Protein AF-A0A3D3FCG6-F1 (afdb_monomer)

Secondary structure (DSSP, 8-state):
-HHHHHHHHHHHHHHHHHHHHHHHHHHHHHHHHHHHHHHHHHHHHHHHHHHHHHHHHHHHHHHHHHH-HHHH----S-SS-HHHHHHHHHHHIIIIIS--GGGTT--EEEEEEEEGGGT----HHHHTS-HHHHHHHHHHHHT-EEEEEEEEEEEPTTT--EEEEEEEEEEEE-THHHHGGG-TTS-HHHHHHHHHHHHHHHHHHHHHHHHHT--EEEEEPPTT----GGGHHHHHHHHHHHHHHHHT--

Structure (mmCIF, N/CA/C/O backbone):
data_AF-A0A3D3FCG6-F1
#
_entry.id   AF-A0A3D3FCG6-F1
#
loop_
_atom_site.group_PDB
_atom_site.id
_atom_site.type_symbol
_atom_site.label_atom_id
_atom_site.label_alt_id
_atom_site.label_comp_id
_atom_site.label_asym_id
_atom_site.label_entity_id
_atom_site.label_seq_id
_atom_site.pdbx_PDB_ins_code
_atom_site.Cartn_x
_atom_site.Cartn_y
_atom_site.Cartn_z
_atom_site.occupancy
_atom_site.B_iso_or_equiv
_atom_site.auth_seq_id
_atom_site.auth_comp_id
_atom_site.auth_asym_id
_atom_site.auth_atom_id
_atom_site.pdbx_PDB_model_num
ATOM 1 N N . MET A 1 1 ? 40.186 -23.664 -91.939 1.00 50.94 1 MET A N 1
ATOM 2 C CA . MET A 1 1 ? 40.193 -23.839 -90.462 1.00 50.94 1 MET A CA 1
ATOM 3 C C . MET A 1 1 ? 40.326 -22.537 -89.652 1.00 50.94 1 MET A C 1
ATOM 5 O O . MET A 1 1 ? 39.928 -22.543 -88.495 1.00 50.94 1 MET A O 1
ATOM 9 N N . PHE A 1 2 ? 40.811 -21.419 -90.211 1.00 54.50 2 PHE A N 1
ATOM 10 C CA . PHE A 1 2 ? 41.106 -20.190 -89.446 1.00 54.50 2 PHE A CA 1
ATOM 11 C C . PHE A 1 2 ? 39.888 -19.319 -89.050 1.00 54.50 2 PHE A C 1
ATOM 13 O O . PHE A 1 2 ? 39.912 -18.677 -88.005 1.00 54.50 2 PHE A O 1
ATOM 20 N N . GLY A 1 3 ? 38.783 -19.346 -89.808 1.00 55.69 3 GLY A N 1
ATOM 21 C CA . GLY A 1 3 ? 37.605 -18.496 -89.540 1.00 55.69 3 GLY A CA 1
ATOM 22 C C . GLY A 1 3 ? 36.715 -18.914 -88.356 1.00 55.69 3 GLY A C 1
ATOM 23 O O . GLY A 1 3 ? 36.006 -18.077 -87.805 1.00 55.69 3 GLY A O 1
ATOM 24 N N . ARG A 1 4 ? 36.749 -20.188 -87.926 1.00 59.53 4 ARG A N 1
ATOM 25 C CA . ARG A 1 4 ? 35.986 -20.657 -86.746 1.00 59.53 4 ARG A CA 1
ATOM 26 C C . ARG A 1 4 ? 36.638 -20.211 -85.431 1.00 59.53 4 ARG A C 1
ATOM 28 O O . ARG A 1 4 ? 35.933 -19.709 -84.564 1.00 59.53 4 ARG A O 1
ATOM 35 N N . LYS A 1 5 ? 37.973 -20.280 -85.343 1.00 62.97 5 LYS A N 1
ATOM 36 C CA . LYS A 1 5 ? 38.743 -19.836 -84.167 1.00 62.97 5 LYS A CA 1
ATOM 37 C C . LYS A 1 5 ? 38.595 -18.332 -83.899 1.00 62.97 5 LYS A C 1
ATOM 39 O O . LYS A 1 5 ? 38.479 -17.925 -82.753 1.00 62.97 5 LYS A O 1
ATOM 44 N N . SER A 1 6 ? 38.529 -17.507 -84.947 1.00 71.75 6 SER A N 1
ATOM 45 C CA . SER A 1 6 ? 38.335 -16.052 -84.815 1.00 71.75 6 SER A CA 1
ATOM 46 C C . SER A 1 6 ? 36.960 -15.679 -84.232 1.00 71.75 6 SER A C 1
ATOM 48 O O . SER A 1 6 ? 36.878 -14.825 -83.351 1.00 71.75 6 SER A O 1
ATOM 50 N N . LYS A 1 7 ? 35.884 -16.370 -84.642 1.00 78.38 7 LYS A N 1
ATOM 51 C CA . LYS A 1 7 ? 34.537 -16.177 -84.066 1.00 78.38 7 LYS A CA 1
ATOM 52 C C . LYS A 1 7 ? 34.455 -16.625 -82.605 1.00 78.38 7 LYS A C 1
ATOM 54 O O . LYS A 1 7 ? 33.752 -16.011 -81.809 1.00 78.38 7 LYS A O 1
ATOM 59 N N . GLU A 1 8 ? 35.176 -17.684 -82.259 1.00 83.62 8 GLU A N 1
ATOM 60 C CA . GLU A 1 8 ? 35.241 -18.221 -80.899 1.00 83.62 8 GLU A CA 1
ATOM 61 C C . GLU A 1 8 ? 35.997 -17.277 -79.951 1.00 83.62 8 GLU A C 1
ATOM 63 O O . GLU A 1 8 ? 35.507 -16.983 -78.863 1.00 83.62 8 GLU A O 1
ATOM 68 N N . ILE A 1 9 ? 37.108 -16.688 -80.411 1.00 83.38 9 ILE A N 1
ATOM 69 C CA . ILE A 1 9 ? 37.840 -15.638 -79.685 1.00 83.38 9 ILE A CA 1
ATOM 70 C C . ILE A 1 9 ? 36.960 -14.400 -79.463 1.00 83.38 9 ILE A C 1
ATOM 72 O O . ILE A 1 9 ? 36.891 -13.895 -78.346 1.00 83.38 9 ILE A O 1
ATOM 76 N N . ALA A 1 10 ? 36.237 -13.931 -80.486 1.00 83.50 10 ALA A N 1
ATOM 77 C CA . ALA A 1 10 ? 35.337 -12.783 -80.346 1.00 83.50 10 ALA A CA 1
ATOM 78 C C . ALA A 1 10 ? 34.206 -13.042 -79.331 1.00 83.50 10 ALA A C 1
ATOM 80 O O . ALA A 1 10 ? 33.861 -12.164 -78.540 1.00 83.50 10 ALA A O 1
ATOM 81 N N . LYS A 1 11 ? 33.664 -14.268 -79.306 1.00 88.06 11 LYS A N 1
ATOM 82 C CA . LYS A 1 11 ? 32.655 -14.686 -78.325 1.00 88.06 11 LYS A CA 1
ATOM 83 C C . LYS A 1 11 ? 33.218 -14.696 -76.900 1.00 88.06 11 LYS A C 1
ATOM 85 O O . LYS A 1 11 ? 32.556 -14.192 -75.997 1.00 88.06 11 LYS A O 1
ATOM 90 N N . LEU A 1 12 ? 34.433 -15.216 -76.709 1.00 88.50 12 LEU A N 1
ATOM 91 C CA . LEU A 1 12 ? 35.116 -15.228 -75.411 1.00 88.50 12 LEU A CA 1
ATOM 92 C C . LEU A 1 12 ? 35.427 -13.811 -74.914 1.00 88.50 12 LEU A C 1
ATOM 94 O O . LEU A 1 12 ? 35.188 -13.512 -73.749 1.00 88.50 12 LEU A O 1
ATOM 98 N N . LEU A 1 13 ? 35.887 -12.912 -75.789 1.00 88.50 13 LEU A N 1
ATOM 99 C CA . LEU A 1 13 ? 36.137 -11.511 -75.430 1.00 88.50 13 LEU A CA 1
ATOM 100 C C . LEU A 1 13 ? 34.857 -10.788 -74.998 1.00 88.50 13 LEU A C 1
ATOM 102 O O . LEU A 1 13 ? 34.877 -10.027 -74.031 1.00 88.50 13 LEU A O 1
ATOM 106 N N . ASN A 1 14 ? 33.732 -11.057 -75.666 1.00 90.44 14 ASN A N 1
ATOM 107 C CA . ASN A 1 14 ? 32.449 -10.479 -75.274 1.00 90.44 14 ASN A CA 1
ATOM 108 C C . ASN A 1 14 ? 31.971 -11.027 -73.917 1.00 90.44 14 ASN A C 1
ATOM 110 O O . ASN A 1 14 ? 31.547 -10.261 -73.058 1.00 90.44 14 ASN A O 1
ATOM 114 N N . GLN A 1 15 ? 32.133 -12.334 -73.678 1.00 92.31 15 GLN A N 1
ATOM 115 C CA . GLN A 1 15 ? 31.835 -12.951 -72.380 1.00 92.31 15 GLN A CA 1
ATOM 116 C C . GLN A 1 15 ? 32.711 -12.390 -71.252 1.00 92.31 15 GLN A C 1
ATOM 118 O O . GLN A 1 15 ? 32.204 -12.129 -70.164 1.00 92.31 15 GLN A O 1
ATOM 123 N N . ILE A 1 16 ? 34.003 -12.155 -71.507 1.00 92.50 16 ILE A N 1
ATOM 124 C CA . ILE A 1 16 ? 34.910 -11.507 -70.549 1.00 92.50 16 ILE A CA 1
ATOM 125 C C . ILE A 1 16 ? 34.433 -10.080 -70.251 1.00 92.50 16 ILE A C 1
ATOM 127 O O . ILE A 1 16 ? 34.370 -9.693 -69.086 1.00 92.50 16 ILE A O 1
ATOM 131 N N . SER A 1 17 ? 34.037 -9.314 -71.272 1.00 92.38 17 SER A N 1
ATOM 132 C CA . SER A 1 17 ? 33.509 -7.956 -71.086 1.00 92.38 17 SER A CA 1
ATOM 133 C C . SER A 1 17 ? 32.214 -7.939 -70.260 1.00 92.38 17 SER A C 1
ATOM 135 O O . SER A 1 17 ? 32.058 -7.117 -69.353 1.00 92.38 17 SER A O 1
ATOM 137 N N . GLU A 1 18 ? 31.292 -8.870 -70.513 1.00 92.50 18 GLU A N 1
ATOM 138 C CA . GLU A 1 18 ? 30.060 -9.027 -69.729 1.00 92.50 18 GLU A CA 1
ATOM 139 C C . GLU A 1 18 ? 30.347 -9.435 -68.277 1.00 92.50 18 GLU A C 1
ATOM 141 O O . GLU A 1 18 ? 29.750 -8.887 -67.346 1.00 92.50 18 GLU A O 1
ATOM 146 N N . GLN A 1 19 ? 31.296 -10.351 -68.062 1.00 93.00 19 GLN A N 1
ATOM 147 C CA . GLN A 1 19 ? 31.730 -10.750 -66.723 1.00 93.00 19 GLN A CA 1
ATOM 148 C C . GLN A 1 19 ? 32.387 -9.591 -65.966 1.00 93.00 19 GLN A C 1
ATOM 150 O O . GLN A 1 19 ? 32.071 -9.389 -64.795 1.00 93.00 19 GLN A O 1
ATOM 155 N N . GLN A 1 20 ? 33.219 -8.779 -66.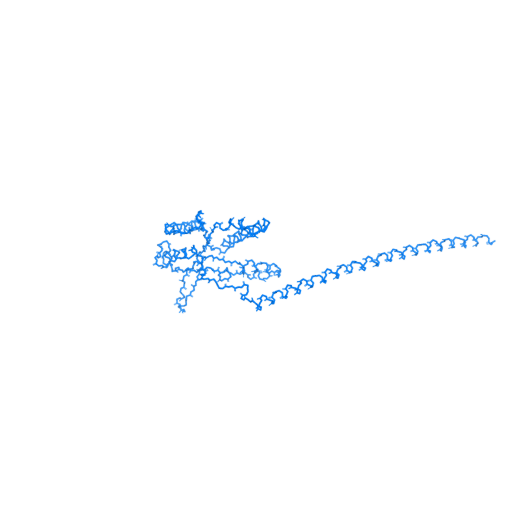624 1.00 92.88 20 GLN A N 1
ATOM 156 C CA . GLN A 1 20 ? 33.827 -7.585 -66.026 1.00 92.88 20 GLN A CA 1
ATOM 157 C C . GLN A 1 20 ? 32.770 -6.568 -65.576 1.00 92.88 20 GLN A C 1
ATOM 159 O O . GLN A 1 20 ? 32.830 -6.080 -64.447 1.00 92.88 20 GLN A O 1
ATOM 164 N N . LYS A 1 21 ? 31.746 -6.309 -66.401 1.00 92.75 21 LYS A N 1
ATOM 165 C CA . LYS A 1 21 ? 30.616 -5.442 -66.017 1.00 92.75 21 LYS A CA 1
ATOM 166 C C . LYS A 1 21 ? 29.845 -5.999 -64.817 1.00 92.75 21 LYS A C 1
ATOM 168 O O . LYS A 1 21 ? 29.433 -5.244 -63.936 1.00 92.75 21 LYS A O 1
ATOM 173 N N . LYS A 1 22 ? 29.659 -7.322 -64.757 1.00 93.62 22 LYS A N 1
ATOM 174 C CA . LYS A 1 22 ? 28.977 -7.988 -63.639 1.00 93.62 22 LYS A CA 1
ATOM 175 C C . LYS A 1 22 ? 29.788 -7.910 -62.342 1.00 93.62 22 LYS A C 1
ATOM 177 O O . LYS A 1 22 ? 29.197 -7.663 -61.294 1.00 93.62 22 LYS A O 1
ATOM 182 N N . ILE A 1 23 ? 31.111 -8.065 -62.412 1.00 92.94 23 ILE A N 1
ATOM 183 C CA . ILE A 1 23 ? 32.020 -7.906 -61.265 1.00 92.94 23 ILE A CA 1
ATOM 184 C C . ILE A 1 23 ? 31.935 -6.477 -60.719 1.00 92.94 23 ILE A C 1
ATOM 186 O O . ILE A 1 23 ? 31.625 -6.311 -59.544 1.00 92.94 23 ILE A O 1
ATOM 190 N N . GLN A 1 24 ? 32.058 -5.457 -61.575 1.00 92.25 24 GLN A N 1
ATOM 191 C CA . GLN A 1 24 ? 31.941 -4.050 -61.160 1.00 92.25 24 GLN A CA 1
ATOM 192 C C . GLN A 1 24 ? 30.583 -3.736 -60.507 1.00 92.25 24 GLN A C 1
ATOM 194 O O . GLN A 1 24 ? 30.496 -3.006 -59.518 1.00 92.25 24 GLN A O 1
ATOM 199 N N . SER A 1 25 ? 29.496 -4.311 -61.033 1.00 92.81 25 SER A N 1
ATOM 200 C CA . SER A 1 25 ? 28.165 -4.170 -60.436 1.00 92.81 25 SER A CA 1
ATOM 201 C C . SER A 1 25 ? 28.077 -4.823 -59.050 1.00 92.81 25 SER A C 1
ATOM 203 O O . SER A 1 25 ? 27.534 -4.218 -58.122 1.00 92.81 25 SER A O 1
ATOM 205 N N . LEU A 1 26 ? 28.636 -6.026 -58.882 1.00 92.62 26 LEU A N 1
ATOM 206 C CA . LEU A 1 26 ? 28.664 -6.733 -57.599 1.00 92.62 26 LEU A CA 1
ATOM 207 C C . LEU A 1 26 ? 29.528 -6.009 -56.560 1.00 92.62 26 LEU A C 1
ATOM 209 O O . LEU A 1 26 ? 29.104 -5.897 -55.411 1.00 92.62 26 LEU A O 1
ATOM 213 N N . GLU A 1 27 ? 30.676 -5.462 -56.959 1.00 93.69 27 GLU A N 1
ATOM 214 C CA . GLU A 1 27 ? 31.533 -4.628 -56.105 1.00 93.69 27 GLU A CA 1
ATOM 215 C C . GLU A 1 27 ? 30.775 -3.394 -55.598 1.00 93.69 27 GLU A C 1
ATOM 217 O O . GLU A 1 27 ? 30.776 -3.111 -54.399 1.00 93.69 27 GLU A O 1
ATOM 222 N N . SER A 1 28 ? 30.022 -2.715 -56.473 1.00 91.31 28 SER A N 1
ATOM 223 C CA . SER A 1 28 ? 29.173 -1.582 -56.078 1.00 91.31 28 SER A CA 1
ATOM 224 C C . SER A 1 28 ? 28.089 -1.980 -55.067 1.00 91.31 28 SER A C 1
ATOM 226 O O . SER A 1 28 ? 27.829 -1.253 -54.103 1.00 91.31 28 SER A O 1
ATOM 228 N N . VAL A 1 29 ? 27.452 -3.141 -55.252 1.00 91.81 29 VAL A N 1
ATOM 229 C CA . VAL A 1 29 ? 26.436 -3.655 -54.319 1.00 91.81 29 VAL A CA 1
ATOM 230 C C . VAL A 1 29 ? 27.057 -4.034 -52.973 1.00 91.81 29 VAL A C 1
ATOM 232 O O . VAL A 1 29 ? 26.479 -3.711 -51.933 1.00 91.81 29 VAL A O 1
ATOM 235 N N . LEU A 1 30 ? 28.222 -4.686 -52.973 1.00 90.94 30 LEU A N 1
ATOM 236 C CA . LEU A 1 30 ? 28.950 -5.036 -51.752 1.00 90.94 30 LEU A CA 1
ATOM 237 C C . LEU A 1 30 ? 29.360 -3.786 -50.973 1.00 90.94 30 LEU A C 1
ATOM 239 O O . LEU A 1 30 ? 29.104 -3.727 -49.772 1.00 90.94 30 LEU A O 1
ATOM 243 N N . GLN A 1 31 ? 29.873 -2.756 -51.651 1.00 91.88 31 GLN A N 1
ATOM 244 C CA . GLN A 1 31 ? 30.222 -1.489 -51.009 1.00 91.88 31 GLN A CA 1
ATOM 245 C C . GLN A 1 31 ? 28.999 -0.818 -50.369 1.00 91.88 31 GLN A C 1
ATOM 247 O O . GLN A 1 31 ? 29.056 -0.372 -49.225 1.00 91.88 31 GLN A O 1
ATOM 252 N N . LYS A 1 32 ? 27.855 -0.788 -51.067 1.00 90.44 32 LYS A N 1
ATOM 253 C CA . LYS A 1 32 ? 26.605 -0.242 -50.507 1.00 90.44 32 LYS A CA 1
ATOM 254 C C . LYS A 1 32 ? 26.145 -1.012 -49.268 1.00 90.44 32 LYS A C 1
ATOM 256 O O . LYS A 1 32 ? 25.692 -0.394 -48.308 1.00 90.44 32 LYS A O 1
ATOM 261 N N . LYS A 1 33 ? 26.267 -2.345 -49.271 1.00 90.44 33 LYS A N 1
ATOM 262 C CA . LYS A 1 33 ? 25.927 -3.186 -48.112 1.00 90.44 33 LYS A CA 1
ATOM 263 C C . LYS A 1 33 ? 26.886 -2.974 -46.939 1.00 90.44 33 LYS A C 1
ATOM 265 O O . LYS A 1 33 ? 26.412 -2.890 -45.810 1.00 90.44 33 LYS A O 1
ATOM 270 N N . ALA A 1 34 ? 28.188 -2.850 -47.196 1.00 88.69 34 ALA A N 1
ATOM 271 C CA . ALA A 1 34 ? 29.189 -2.559 -46.170 1.00 88.69 34 ALA A CA 1
ATOM 272 C C . ALA A 1 34 ? 28.903 -1.212 -45.487 1.00 88.69 34 ALA A C 1
ATOM 274 O O . ALA A 1 34 ? 28.731 -1.171 -44.271 1.00 88.69 34 ALA A O 1
ATOM 275 N N . ASN A 1 35 ? 28.692 -0.152 -46.275 1.00 90.12 35 ASN A N 1
ATOM 276 C CA . ASN A 1 35 ? 28.363 1.179 -45.757 1.00 90.12 35 ASN A CA 1
ATOM 277 C C . ASN A 1 35 ? 27.056 1.179 -44.938 1.00 90.12 35 ASN A C 1
ATOM 279 O O . ASN A 1 35 ? 26.961 1.839 -43.905 1.00 90.12 35 ASN A O 1
ATOM 283 N N . ALA A 1 36 ? 26.034 0.433 -45.380 1.00 86.25 36 ALA A N 1
ATOM 284 C CA . ALA A 1 36 ? 24.787 0.296 -44.627 1.00 86.25 36 ALA A CA 1
ATOM 285 C C . ALA A 1 36 ? 25.011 -0.428 -43.288 1.00 86.25 36 ALA A C 1
ATOM 287 O O . ALA A 1 36 ? 24.498 0.015 -42.262 1.00 86.25 36 ALA A O 1
ATOM 288 N N . SER A 1 37 ? 25.801 -1.506 -43.282 1.00 87.75 37 SER A N 1
ATOM 289 C CA . SER A 1 37 ? 26.156 -2.243 -42.063 1.00 87.75 37 SER A CA 1
ATOM 290 C C . SER A 1 37 ? 26.888 -1.350 -41.061 1.00 87.75 37 SER A C 1
ATOM 292 O O . SER A 1 37 ? 26.522 -1.317 -39.888 1.00 87.75 37 SER A O 1
ATOM 294 N N . GLU A 1 38 ? 27.876 -0.580 -41.521 1.00 89.38 38 GLU A N 1
ATOM 295 C CA . GLU A 1 38 ? 28.596 0.396 -40.695 1.00 89.38 38 GLU A CA 1
ATOM 296 C C . GLU A 1 38 ? 27.655 1.456 -40.113 1.00 89.38 38 GLU A C 1
ATOM 298 O O . GLU A 1 38 ? 27.715 1.747 -38.917 1.00 89.38 38 GLU A O 1
ATOM 303 N N . TRP A 1 39 ? 26.722 1.976 -40.917 1.00 88.75 39 TRP A N 1
ATOM 304 C CA . TRP A 1 39 ? 25.724 2.939 -40.453 1.00 88.75 39 TRP A CA 1
ATOM 305 C C . TRP A 1 39 ? 24.818 2.361 -39.354 1.00 88.75 39 TRP A C 1
ATOM 307 O O . TRP A 1 39 ? 24.614 3.007 -38.321 1.00 88.75 39 TRP A O 1
ATOM 317 N N . TYR A 1 40 ? 24.314 1.132 -39.520 1.00 86.12 40 TYR A N 1
ATOM 318 C CA . TYR A 1 40 ? 23.500 0.466 -38.495 1.00 86.12 40 TYR A CA 1
ATOM 319 C C . TYR A 1 40 ? 24.288 0.211 -37.205 1.00 86.12 40 TYR A C 1
ATOM 321 O O . TYR A 1 40 ? 23.764 0.458 -36.115 1.00 86.12 40 TYR A O 1
ATOM 329 N N . HIS A 1 41 ? 25.545 -0.233 -37.306 1.00 86.94 41 HIS A N 1
ATOM 330 C CA . HIS A 1 41 ? 26.413 -0.409 -36.139 1.00 86.94 41 HIS A CA 1
ATOM 331 C C . HIS A 1 41 ? 26.677 0.919 -35.423 1.00 86.94 41 HIS A C 1
ATOM 333 O O . HIS A 1 41 ? 26.526 0.985 -34.203 1.00 86.94 41 HIS A O 1
ATOM 339 N N . SER A 1 42 ? 26.967 1.991 -36.166 1.00 88.81 42 SER A N 1
ATOM 340 C CA . SER A 1 42 ? 27.147 3.335 -35.606 1.00 88.81 42 SER A CA 1
ATOM 341 C C . SER A 1 42 ? 25.902 3.801 -34.849 1.00 88.81 42 SER A C 1
ATOM 343 O O . SER A 1 42 ? 26.002 4.273 -33.718 1.00 88.81 42 SER A O 1
ATOM 345 N N . LYS A 1 43 ? 24.703 3.610 -35.417 1.00 89.88 43 LYS A N 1
ATOM 346 C CA . LYS A 1 43 ? 23.440 3.981 -34.756 1.00 89.88 43 LYS A CA 1
ATOM 347 C C . LYS A 1 43 ? 23.156 3.155 -33.501 1.00 89.88 43 LYS A C 1
ATOM 349 O O . LYS A 1 43 ? 22.656 3.693 -32.511 1.00 89.88 43 LYS A O 1
ATOM 354 N N . ALA A 1 44 ? 23.483 1.865 -33.514 1.00 86.44 44 ALA A N 1
ATOM 355 C CA . ALA A 1 44 ? 23.349 1.010 -32.338 1.00 86.44 44 ALA A CA 1
ATOM 356 C C . ALA A 1 44 ? 24.295 1.447 -31.205 1.00 86.44 44 ALA A C 1
ATOM 358 O O . ALA A 1 44 ? 23.874 1.509 -30.048 1.00 86.44 44 ALA A O 1
ATOM 359 N N . GLU A 1 45 ? 25.542 1.797 -31.528 1.00 90.69 45 GLU A N 1
ATOM 360 C CA . GLU A 1 45 ? 26.511 2.300 -30.550 1.00 90.69 45 GLU A CA 1
ATOM 361 C C . GLU A 1 45 ? 26.144 3.696 -30.027 1.00 90.69 45 GLU A C 1
ATOM 363 O O . GLU A 1 45 ? 26.212 3.922 -28.819 1.00 90.69 45 GLU A O 1
ATOM 368 N N . GLU A 1 46 ? 25.641 4.601 -30.875 1.00 89.94 46 GLU A N 1
ATOM 369 C CA . GLU A 1 46 ? 25.082 5.892 -30.439 1.00 89.94 46 GLU A CA 1
ATOM 370 C C . GLU A 1 46 ? 23.958 5.698 -29.411 1.00 89.94 46 GLU A C 1
ATOM 372 O O . GLU A 1 46 ? 23.961 6.335 -28.353 1.00 89.94 46 GLU A O 1
ATOM 377 N N . LYS A 1 47 ? 23.023 4.774 -29.675 1.00 89.19 47 LYS A N 1
ATOM 378 C CA . LYS A 1 47 ? 21.920 4.463 -28.755 1.00 89.19 47 LYS A CA 1
ATOM 379 C C . LYS A 1 47 ? 22.432 3.906 -27.423 1.00 89.19 47 LYS A C 1
ATOM 381 O O . LYS A 1 47 ? 21.981 4.347 -26.365 1.00 89.19 47 LYS A O 1
ATOM 386 N N . LYS A 1 48 ? 23.399 2.981 -27.452 1.00 90.88 48 LYS A N 1
ATOM 387 C CA . LYS A 1 48 ? 24.033 2.446 -26.233 1.00 90.88 48 LYS A CA 1
ATOM 388 C C . LYS A 1 48 ? 24.761 3.538 -25.450 1.00 90.88 48 LYS A C 1
ATOM 390 O O . LYS A 1 48 ? 24.648 3.586 -24.227 1.00 90.88 48 LYS A O 1
ATOM 395 N N . ALA A 1 49 ? 25.488 4.423 -26.128 1.00 89.44 49 ALA A N 1
ATOM 396 C CA . ALA A 1 49 ? 26.211 5.524 -25.499 1.00 89.44 49 ALA A CA 1
ATOM 397 C C . ALA A 1 49 ? 25.260 6.540 -24.848 1.00 89.44 49 ALA A C 1
ATOM 399 O O . ALA A 1 49 ? 25.539 7.018 -23.747 1.00 89.44 49 ALA A O 1
ATOM 400 N N . LEU A 1 50 ? 24.127 6.841 -25.492 1.00 89.50 50 LEU A N 1
ATOM 401 C CA . LEU A 1 50 ? 23.076 7.683 -24.919 1.00 89.50 50 LEU A CA 1
ATOM 402 C C . LEU A 1 50 ? 22.490 7.040 -23.655 1.00 89.50 50 LEU A C 1
ATOM 404 O O . LEU A 1 50 ? 22.392 7.689 -22.616 1.00 89.50 50 LEU A O 1
ATOM 408 N N . GLN A 1 51 ? 22.179 5.743 -23.714 1.00 89.31 51 GLN A N 1
ATOM 409 C CA . GLN A 1 51 ? 21.625 5.012 -22.577 1.00 89.31 51 GLN A CA 1
ATOM 410 C C . GLN A 1 51 ? 22.613 4.919 -21.404 1.00 89.31 51 GLN A C 1
ATOM 412 O O . GLN A 1 51 ? 22.217 5.083 -20.253 1.00 89.31 51 GLN A O 1
ATOM 417 N N . ARG A 1 52 ? 23.912 4.736 -21.676 1.00 89.88 52 ARG A N 1
ATOM 418 C CA . ARG A 1 52 ? 24.963 4.784 -20.644 1.00 89.88 52 ARG A CA 1
ATOM 419 C C . ARG A 1 52 ? 25.059 6.155 -19.979 1.00 89.88 52 ARG A C 1
ATOM 421 O O . ARG A 1 52 ? 25.137 6.209 -18.756 1.00 89.88 52 ARG A O 1
ATOM 428 N N . ARG A 1 53 ? 25.027 7.246 -20.756 1.00 89.06 53 ARG A N 1
ATOM 429 C CA . ARG A 1 53 ? 25.039 8.617 -20.215 1.00 89.06 53 ARG A CA 1
ATOM 430 C C . ARG A 1 53 ? 23.836 8.876 -19.315 1.00 89.06 53 ARG A C 1
ATOM 432 O O . ARG A 1 53 ? 24.022 9.300 -18.183 1.00 89.06 53 ARG A O 1
ATOM 439 N N . HIS A 1 54 ? 22.641 8.522 -19.777 1.00 89.00 54 HIS A N 1
ATOM 440 C CA . HIS A 1 54 ? 21.419 8.636 -18.983 1.00 89.00 54 HIS A CA 1
ATOM 441 C C . HIS A 1 54 ? 21.493 7.825 -17.677 1.00 89.00 54 HIS A C 1
ATOM 443 O O . HIS A 1 54 ? 21.116 8.309 -16.613 1.00 89.00 54 HIS A O 1
ATOM 449 N N . ASN A 1 55 ? 22.030 6.602 -17.723 1.00 87.88 55 ASN A N 1
ATOM 450 C CA . ASN A 1 55 ? 22.196 5.779 -16.524 1.00 87.88 55 ASN A CA 1
ATOM 451 C C . ASN A 1 55 ? 23.223 6.364 -15.539 1.00 87.88 55 ASN A C 1
ATOM 453 O O . ASN A 1 55 ? 23.015 6.278 -14.331 1.00 87.88 55 ASN A O 1
ATOM 457 N N . LEU A 1 56 ? 24.313 6.958 -16.037 1.00 89.69 56 LEU A N 1
ATOM 458 C CA . LEU A 1 56 ? 25.308 7.651 -15.210 1.00 89.69 56 LEU A CA 1
ATOM 459 C C . LEU A 1 56 ? 24.717 8.892 -14.542 1.00 89.69 56 LEU A C 1
ATOM 461 O O . LEU A 1 56 ? 24.920 9.085 -13.348 1.00 89.69 56 LEU A O 1
ATOM 465 N N . GLU A 1 57 ? 23.955 9.692 -15.283 1.00 89.00 57 GLU A N 1
ATOM 466 C CA . GLU A 1 57 ? 23.264 10.869 -14.753 1.00 89.00 57 GLU A CA 1
ATOM 467 C C . GLU A 1 57 ? 22.247 10.474 -13.673 1.00 89.00 57 GLU A C 1
ATOM 469 O O . GLU A 1 57 ? 22.244 11.035 -12.580 1.00 89.00 57 GLU A O 1
ATOM 474 N N . LEU A 1 58 ? 21.447 9.429 -13.915 1.00 88.69 58 LEU A N 1
ATOM 475 C CA . LEU A 1 58 ? 20.554 8.861 -12.903 1.00 88.69 58 LEU A CA 1
ATOM 476 C C . LEU A 1 58 ? 21.306 8.408 -11.649 1.00 88.69 58 LEU A C 1
ATOM 478 O O . LEU A 1 58 ? 20.819 8.623 -10.541 1.00 88.69 58 LEU A O 1
ATOM 482 N N . LEU A 1 59 ? 22.467 7.770 -11.805 1.00 89.06 59 LEU A N 1
ATOM 483 C CA . LEU A 1 59 ? 23.278 7.323 -10.674 1.00 89.06 59 LEU A CA 1
ATOM 484 C C . LEU A 1 59 ? 23.846 8.510 -9.888 1.00 89.06 59 LEU A C 1
ATOM 486 O O . LEU A 1 59 ? 23.795 8.507 -8.662 1.00 89.06 59 LEU A O 1
ATOM 490 N N . GLN A 1 60 ? 24.336 9.539 -10.578 1.00 87.38 60 GLN A N 1
ATOM 491 C CA . GLN A 1 60 ? 24.806 10.775 -9.953 1.00 87.38 60 GLN A CA 1
ATOM 492 C C . GLN A 1 60 ? 23.680 11.480 -9.194 1.00 87.38 60 GLN A C 1
ATOM 494 O O . GLN A 1 60 ? 23.885 11.893 -8.055 1.00 87.38 60 GLN A O 1
ATOM 499 N N . ASN A 1 61 ? 22.480 11.541 -9.773 1.00 87.62 61 ASN A N 1
ATOM 500 C CA . ASN A 1 61 ? 21.303 12.105 -9.119 1.00 87.62 61 ASN A CA 1
ATOM 501 C C . ASN A 1 61 ? 20.895 11.295 -7.881 1.00 87.62 61 ASN A C 1
ATOM 503 O O . ASN A 1 61 ? 20.620 11.881 -6.839 1.00 87.62 61 ASN A O 1
ATOM 507 N N . LYS A 1 62 ? 20.910 9.956 -7.950 1.00 88.25 62 LYS A N 1
ATOM 508 C CA . LYS A 1 62 ? 20.660 9.094 -6.779 1.00 88.25 62 LYS A CA 1
ATOM 509 C C . LYS A 1 62 ? 21.681 9.340 -5.670 1.00 88.25 62 LYS A C 1
ATOM 511 O O . LYS A 1 62 ? 21.290 9.611 -4.542 1.00 88.25 62 LYS A O 1
ATOM 516 N N . ASN A 1 63 ? 22.968 9.355 -6.013 1.00 88.38 63 ASN A N 1
ATOM 517 C CA . ASN A 1 63 ? 24.033 9.648 -5.055 1.00 88.38 63 ASN A CA 1
ATOM 518 C C . ASN A 1 63 ? 23.871 11.045 -4.440 1.00 88.38 63 ASN A C 1
ATOM 520 O O . ASN A 1 63 ? 24.095 11.220 -3.247 1.00 88.38 63 ASN A O 1
ATOM 524 N N . ASN A 1 64 ? 23.460 12.039 -5.233 1.00 92.19 64 ASN A N 1
ATOM 525 C CA . ASN A 1 64 ? 23.184 13.380 -4.730 1.00 92.19 64 ASN A CA 1
ATOM 526 C C . ASN A 1 64 ? 22.030 13.384 -3.717 1.00 92.19 64 ASN A C 1
ATOM 528 O O . ASN A 1 64 ? 22.156 14.038 -2.683 1.00 92.19 64 ASN A O 1
ATOM 532 N N . ILE A 1 65 ? 20.943 12.654 -3.989 1.00 89.06 65 ILE A N 1
ATOM 533 C CA . ILE A 1 65 ? 19.816 12.504 -3.059 1.00 89.06 65 ILE A CA 1
ATOM 534 C C . ILE A 1 65 ? 20.293 11.880 -1.746 1.00 89.06 65 ILE A C 1
ATOM 536 O O . ILE A 1 65 ? 20.034 12.441 -0.682 1.00 89.06 65 ILE A O 1
ATOM 540 N N . ASP A 1 66 ? 21.040 10.777 -1.823 1.00 90.12 66 ASP A N 1
ATOM 541 C CA . ASP A 1 66 ? 21.533 10.049 -0.649 1.00 90.12 66 ASP A CA 1
ATOM 542 C C . ASP A 1 66 ? 22.509 10.887 0.193 1.00 90.12 66 ASP A C 1
ATOM 544 O O . ASP A 1 66 ? 22.531 10.784 1.418 1.00 90.12 66 ASP A O 1
ATOM 548 N N . GLN A 1 67 ? 23.293 11.760 -0.445 1.00 92.81 67 GLN A N 1
ATOM 549 C CA . GLN A 1 67 ? 24.225 12.662 0.239 1.00 92.81 67 GLN A CA 1
ATOM 550 C C . GLN A 1 67 ? 23.555 13.924 0.800 1.00 92.81 67 GLN A C 1
ATOM 552 O O . GLN A 1 67 ? 24.089 14.534 1.722 1.00 92.81 67 GLN A O 1
ATOM 557 N N . ASN A 1 68 ? 22.394 14.320 0.272 1.00 92.94 68 ASN A N 1
ATOM 558 C CA . ASN A 1 68 ? 21.715 15.570 0.624 1.00 92.94 68 ASN A CA 1
ATOM 559 C C . ASN A 1 68 ? 20.281 15.328 1.112 1.00 92.94 68 ASN A C 1
ATOM 561 O O . ASN A 1 68 ? 19.365 16.073 0.761 1.00 92.94 68 ASN A O 1
ATOM 565 N N . LEU A 1 69 ? 20.076 14.303 1.947 1.00 92.19 69 LEU A N 1
ATOM 566 C CA . LEU A 1 69 ? 18.747 13.881 2.412 1.00 92.19 69 LEU A CA 1
ATOM 567 C C . LEU A 1 69 ? 17.902 15.030 2.981 1.00 92.19 69 LEU A C 1
ATOM 569 O O . LEU A 1 69 ? 16.711 15.097 2.699 1.00 92.19 69 LEU A O 1
ATOM 573 N N . SER A 1 70 ? 18.497 15.966 3.724 1.00 92.38 70 SER A N 1
ATOM 574 C CA . SER A 1 70 ? 17.786 17.115 4.311 1.00 92.38 70 SER A CA 1
ATOM 575 C C . SER A 1 70 ? 17.200 18.089 3.281 1.00 92.38 70 SER A C 1
ATOM 577 O O . SER A 1 70 ? 16.295 18.849 3.612 1.00 92.38 70 SER A O 1
ATOM 579 N N . THR A 1 71 ? 17.686 18.064 2.037 1.00 93.44 71 THR A N 1
ATOM 580 C CA . THR A 1 71 ? 17.124 18.855 0.929 1.00 93.44 71 THR A CA 1
ATOM 581 C C . THR A 1 71 ? 15.816 18.249 0.424 1.00 93.44 71 THR A C 1
ATOM 583 O O . THR A 1 71 ? 14.915 18.971 0.005 1.00 93.44 71 THR A O 1
ATOM 586 N N . TYR A 1 72 ? 15.703 16.919 0.469 1.00 88.88 72 TYR A N 1
ATOM 587 C CA . TYR A 1 72 ? 14.598 16.173 -0.136 1.00 88.88 72 TYR A CA 1
ATOM 588 C C . TYR A 1 72 ? 13.581 15.656 0.890 1.00 88.88 72 TYR A C 1
ATOM 590 O O . TYR A 1 72 ? 12.418 15.439 0.552 1.00 88.88 72 TYR A O 1
ATOM 598 N N . TYR A 1 73 ? 13.994 15.476 2.145 1.00 92.12 73 TYR A N 1
ATOM 599 C CA . TYR A 1 73 ? 13.183 14.907 3.212 1.00 92.12 73 TYR A CA 1
ATOM 600 C C . TYR A 1 73 ? 13.140 15.841 4.416 1.00 92.12 73 TYR A C 1
ATOM 602 O O . TYR A 1 73 ? 14.159 16.339 4.888 1.00 92.12 73 TYR A O 1
ATOM 610 N N . GLN A 1 74 ? 11.943 16.016 4.966 1.00 92.19 74 GLN A N 1
ATOM 611 C CA . GLN A 1 74 ? 11.722 16.781 6.186 1.00 92.19 74 GLN A CA 1
ATOM 612 C C . GLN A 1 74 ? 10.799 16.023 7.131 1.00 92.19 74 GLN A C 1
ATOM 614 O O . GLN A 1 74 ? 9.888 15.303 6.711 1.00 92.19 74 GLN A O 1
ATOM 619 N N . LYS A 1 75 ? 11.024 16.210 8.431 1.00 90.94 75 LYS A N 1
ATOM 620 C CA . LYS A 1 75 ? 10.136 15.685 9.463 1.00 90.94 75 LYS A CA 1
ATOM 621 C C . LYS A 1 75 ? 8.793 16.417 9.391 1.00 90.94 75 LYS A C 1
ATOM 623 O O . LYS A 1 75 ? 8.749 17.642 9.440 1.00 90.94 75 LYS A O 1
ATOM 628 N N . LYS A 1 76 ? 7.692 15.665 9.345 1.00 87.81 76 LYS A N 1
ATOM 629 C CA . LYS A 1 76 ? 6.345 16.223 9.525 1.00 87.81 76 LYS A CA 1
ATOM 630 C C . LYS A 1 76 ? 6.113 16.604 10.992 1.00 87.81 76 LYS A C 1
ATOM 632 O O . LYS A 1 76 ? 6.538 15.880 11.892 1.00 87.81 76 LYS A O 1
ATOM 637 N N . SER A 1 77 ? 5.376 17.687 11.238 1.00 90.06 77 SER A N 1
ATOM 638 C CA . SER A 1 77 ? 4.970 18.088 12.598 1.00 90.06 77 SER A CA 1
ATOM 639 C C . SER A 1 77 ? 4.029 17.075 13.259 1.00 90.06 77 SER A C 1
ATOM 641 O O . SER A 1 77 ? 4.063 1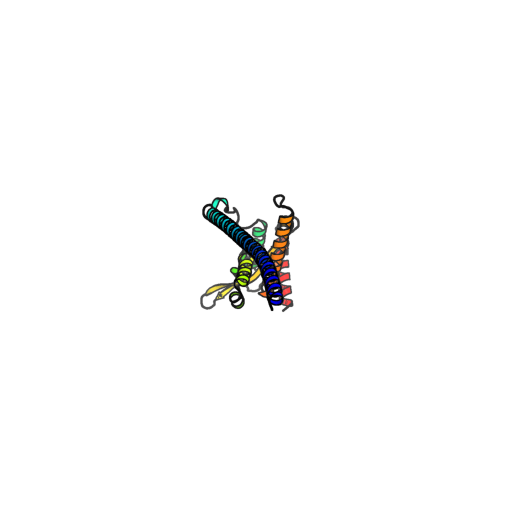6.904 14.474 1.00 90.06 77 SER A O 1
ATOM 643 N N . HIS A 1 78 ? 3.228 16.374 12.451 1.00 88.12 78 HIS A N 1
ATOM 644 C CA . HIS A 1 78 ? 2.304 15.327 12.880 1.00 88.12 78 HIS A CA 1
ATOM 645 C C . HIS A 1 78 ? 2.445 14.107 11.962 1.00 88.12 78 HIS A C 1
ATOM 647 O O . HIS A 1 78 ? 2.658 14.257 10.756 1.00 88.12 78 HIS A O 1
ATOM 653 N N . CYS A 1 79 ? 2.347 12.900 12.525 1.00 86.56 79 CYS A N 1
ATOM 654 C CA . CYS A 1 79 ? 2.419 11.650 11.761 1.00 86.56 79 CYS A CA 1
ATOM 655 C C . CYS A 1 79 ? 1.129 11.356 10.979 1.00 86.56 79 CYS A C 1
ATOM 657 O O . CYS A 1 79 ? 1.196 10.770 9.902 1.00 86.56 79 CYS A O 1
ATOM 659 N N . MET A 1 80 ? -0.014 11.826 11.480 1.00 89.62 80 MET A N 1
ATOM 660 C CA . MET A 1 80 ? -1.338 11.654 10.885 1.00 89.62 80 MET A CA 1
ATOM 661 C C . MET A 1 80 ? -1.970 13.003 10.534 1.00 89.62 80 MET A C 1
ATOM 663 O O . MET A 1 80 ? -1.700 14.017 11.186 1.00 89.62 80 MET A O 1
ATOM 667 N N . SER A 1 81 ? -2.831 13.024 9.515 1.00 87.88 81 SER A N 1
ATOM 668 C CA . SER A 1 81 ? -3.707 14.175 9.261 1.00 87.88 81 SER A CA 1
ATOM 669 C C . SER A 1 81 ? -4.734 14.355 10.393 1.00 87.88 81 SER A C 1
ATOM 671 O O . SER A 1 81 ? -4.940 13.457 11.213 1.00 87.88 81 SER A O 1
ATOM 673 N N . SER A 1 82 ? -5.406 15.511 10.470 1.00 89.00 82 SER A N 1
ATOM 674 C CA . SER A 1 82 ? -6.443 15.738 11.494 1.00 89.00 82 SER A CA 1
ATOM 675 C C . SER A 1 82 ? -7.583 14.719 11.396 1.00 89.00 82 SER A C 1
ATOM 677 O O . SER A 1 82 ? -8.063 14.242 12.419 1.00 89.00 82 SER A O 1
ATOM 679 N N . ASN A 1 83 ? -7.977 14.349 10.173 1.00 90.50 83 ASN A N 1
ATOM 680 C CA . ASN A 1 83 ? -8.997 13.326 9.946 1.00 90.50 83 ASN A CA 1
ATOM 681 C C . ASN A 1 83 ? -8.497 11.952 10.376 1.00 90.50 83 ASN A C 1
ATOM 683 O O . ASN A 1 83 ? -9.198 11.263 11.107 1.00 90.50 83 ASN A O 1
ATOM 687 N N . GLU A 1 84 ? -7.273 11.584 9.989 1.00 91.31 84 GLU A N 1
ATOM 688 C CA . GLU A 1 84 ? -6.691 10.310 10.408 1.00 91.31 84 GLU A CA 1
ATOM 689 C C . GLU A 1 84 ? -6.586 10.212 11.939 1.00 91.31 84 GLU A C 1
ATOM 691 O O . GLU A 1 84 ? -6.917 9.195 12.543 1.00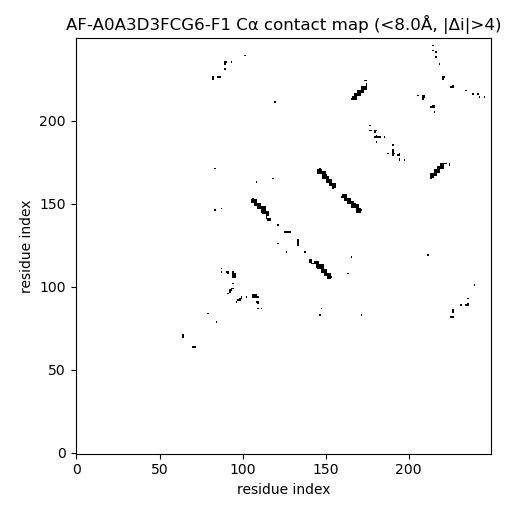 91.31 84 GLU A O 1
ATOM 696 N N . SER A 1 85 ? -6.173 11.291 12.598 1.00 91.81 85 SER A N 1
ATOM 697 C CA . SER A 1 85 ? -6.046 11.317 14.058 1.00 91.81 85 SER A CA 1
ATOM 698 C C . SER A 1 85 ? -7.408 11.173 14.747 1.00 91.81 85 SER A C 1
ATOM 700 O O . SER A 1 85 ? -7.538 10.435 15.721 1.00 91.81 85 SER A O 1
ATOM 702 N N . CYS A 1 86 ? -8.433 11.853 14.224 1.00 91.94 86 CYS A N 1
ATOM 703 C CA . CYS A 1 86 ? -9.801 11.789 14.740 1.00 91.94 86 CYS A CA 1
ATOM 704 C C . CYS A 1 86 ? -10.414 10.391 14.547 1.00 91.94 86 CYS A C 1
ATOM 706 O O . CYS A 1 86 ? -10.956 9.805 15.481 1.00 91.94 86 CYS A O 1
ATOM 708 N N . PHE A 1 87 ? -10.261 9.812 13.354 1.00 93.50 87 PHE A N 1
ATOM 709 C CA . PHE A 1 87 ? -10.764 8.472 13.062 1.00 93.50 87 PHE A CA 1
ATOM 710 C C . PHE A 1 87 ? -10.058 7.398 13.888 1.00 93.50 87 PHE A C 1
ATOM 712 O O . PHE A 1 87 ? -10.716 6.501 14.408 1.00 93.50 87 PHE A O 1
ATOM 719 N N . PHE A 1 88 ? -8.735 7.511 14.052 1.00 93.94 88 PHE A N 1
ATOM 720 C CA . PHE A 1 88 ? -7.960 6.632 14.926 1.00 93.94 88 PHE A CA 1
ATOM 721 C C . PHE A 1 88 ? -8.527 6.627 16.347 1.00 93.94 88 PHE A C 1
ATOM 723 O O . PHE A 1 88 ? -8.753 5.559 16.910 1.00 93.94 88 PHE A O 1
ATOM 730 N N . TYR A 1 89 ? -8.812 7.813 16.895 1.00 92.56 89 TYR A N 1
ATOM 731 C CA . TYR A 1 89 ? -9.403 7.947 18.222 1.00 92.56 89 TYR A CA 1
ATOM 732 C C . TYR A 1 89 ? -10.753 7.223 18.329 1.00 92.56 89 TYR A C 1
ATOM 734 O O . TYR A 1 89 ? -10.967 6.494 19.293 1.00 92.56 89 TYR A O 1
ATOM 742 N N . TYR A 1 90 ? -11.635 7.351 17.331 1.00 92.06 90 TYR A N 1
ATOM 743 C CA . TYR A 1 90 ? -12.922 6.642 17.336 1.00 92.06 90 TYR A CA 1
ATOM 744 C C . TYR A 1 90 ? -12.777 5.136 17.165 1.00 92.06 90 TYR A C 1
ATOM 746 O O . TYR A 1 90 ? -13.418 4.390 17.895 1.00 92.06 90 TYR A O 1
ATOM 754 N N . LEU A 1 91 ? -11.921 4.664 16.253 1.00 91.75 91 LEU A N 1
ATOM 755 C CA . LEU A 1 91 ? -11.635 3.231 16.147 1.00 91.75 91 LEU A CA 1
ATOM 756 C C . LEU A 1 91 ? -11.178 2.685 17.500 1.00 91.75 91 LEU A C 1
ATOM 758 O O . LEU A 1 91 ? -11.768 1.742 18.017 1.00 91.75 91 LEU A O 1
ATOM 762 N N . GLN A 1 92 ? -10.182 3.333 18.106 1.00 91.31 92 GLN A N 1
ATOM 763 C CA . GLN A 1 92 ? -9.647 2.926 19.397 1.00 91.31 92 GLN A CA 1
ATOM 764 C C . GLN A 1 92 ? -10.710 2.991 20.507 1.00 91.31 92 GLN A C 1
ATOM 766 O O . GLN A 1 92 ? -10.726 2.123 21.386 1.00 91.31 92 GLN A O 1
ATOM 771 N N . SER A 1 93 ? -11.630 3.964 20.461 1.00 88.62 93 SER A N 1
ATOM 772 C CA . 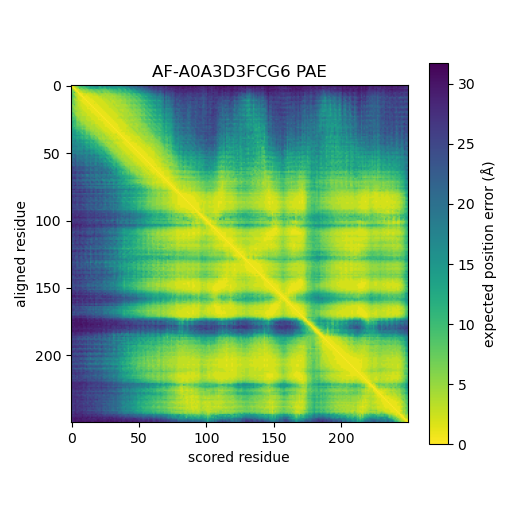SER A 1 93 ? -12.699 4.094 21.453 1.00 88.62 93 SER A CA 1
ATOM 773 C C . SER A 1 93 ? -13.602 2.861 21.474 1.00 88.62 93 SER A C 1
ATOM 775 O O . SER A 1 93 ? -13.825 2.315 22.551 1.00 88.62 93 SER A O 1
ATOM 777 N N . PHE A 1 94 ? -14.051 2.351 20.321 1.00 86.62 94 PHE A N 1
ATOM 778 C CA . PHE A 1 94 ? -14.992 1.223 20.277 1.00 86.62 94 PHE A CA 1
ATOM 779 C C . PHE A 1 94 ? -14.344 -0.164 20.124 1.00 86.62 94 PHE A C 1
ATOM 781 O O . PHE A 1 94 ? -15.045 -1.174 20.243 1.00 86.62 94 PHE A O 1
ATOM 788 N N . THR A 1 95 ? -13.037 -0.253 19.852 1.00 85.94 95 THR A N 1
ATOM 789 C CA . THR A 1 95 ? -12.309 -1.538 19.807 1.00 85.94 95 THR A CA 1
ATOM 790 C C . THR A 1 95 ? -11.510 -1.829 21.074 1.00 85.94 95 THR A C 1
ATOM 792 O O . THR A 1 95 ? -11.329 -2.998 21.408 1.00 85.94 95 THR A O 1
ATOM 795 N N . GLU A 1 96 ? -11.020 -0.798 21.772 1.00 81.56 96 GLU A N 1
ATOM 796 C CA . GLU A 1 96 ? -10.122 -0.951 22.927 1.00 81.56 96 GLU A CA 1
ATOM 797 C C . GLU A 1 96 ? -10.694 -0.381 24.222 1.00 81.56 96 GLU A C 1
ATOM 799 O O . GLU A 1 96 ? -10.734 -1.084 25.231 1.00 81.56 96 GLU A O 1
ATOM 804 N N . LEU A 1 97 ? -11.101 0.891 24.216 1.00 76.31 97 LEU A N 1
ATOM 805 C CA . LEU A 1 97 ? -11.467 1.602 25.448 1.00 76.31 97 LEU A CA 1
ATOM 806 C C . LEU A 1 97 ? -12.863 1.206 25.944 1.00 76.31 97 LEU A C 1
ATOM 808 O O . LEU A 1 97 ? -13.076 0.986 27.136 1.00 76.31 97 LEU A O 1
ATOM 812 N N . HIS A 1 98 ? -13.801 1.081 25.011 1.00 77.62 98 HIS A N 1
ATOM 813 C CA . HIS A 1 98 ? -15.194 0.712 25.227 1.00 77.62 98 HIS A CA 1
ATOM 814 C C . HIS A 1 98 ? -15.601 -0.330 24.177 1.00 77.62 98 HIS A C 1
ATOM 816 O O . HIS A 1 98 ? -16.326 0.002 23.235 1.00 77.62 98 HIS A O 1
ATOM 822 N N . PRO A 1 99 ? -15.113 -1.581 24.310 1.00 78.88 99 PRO A N 1
ATOM 823 C CA . PRO A 1 99 ? -15.288 -2.606 23.291 1.00 78.88 99 PRO A CA 1
ATOM 824 C C . PRO A 1 99 ? -16.765 -2.813 22.963 1.00 78.88 99 PRO A C 1
ATOM 826 O O . PRO A 1 99 ? -17.589 -3.037 23.854 1.00 78.88 99 PRO A O 1
ATOM 829 N N . ASP A 1 100 ? -17.103 -2.739 21.679 1.00 85.00 100 ASP A N 1
ATOM 830 C CA . ASP A 1 100 ? -18.458 -3.034 21.233 1.00 85.00 100 ASP A CA 1
ATOM 831 C C . ASP A 1 100 ? -18.818 -4.500 21.522 1.00 85.00 100 ASP A C 1
ATOM 833 O O . ASP A 1 100 ? -18.040 -5.411 21.227 1.00 85.00 100 ASP A O 1
ATOM 837 N N . ALA A 1 101 ? -20.030 -4.737 22.032 1.00 81.81 101 ALA A N 1
ATOM 838 C CA . ALA A 1 101 ? -20.557 -6.077 22.279 1.00 81.81 101 ALA A CA 1
ATOM 839 C C . ALA A 1 101 ? -20.528 -6.977 21.027 1.00 81.81 101 ALA A C 1
ATOM 841 O O . ALA A 1 101 ? -20.389 -8.193 21.154 1.00 81.81 101 ALA A O 1
ATOM 842 N N . PHE A 1 102 ? -20.602 -6.398 19.823 1.00 83.62 102 PHE A N 1
ATOM 843 C CA . PHE A 1 102 ? -20.441 -7.096 18.547 1.00 83.62 102 PHE A CA 1
ATOM 844 C C . PHE A 1 102 ? -19.119 -7.872 18.451 1.00 83.62 102 PHE A C 1
ATOM 846 O O . PHE A 1 102 ? -19.081 -8.958 17.873 1.00 83.62 102 PHE A O 1
ATOM 853 N N . PHE A 1 103 ? -18.034 -7.352 19.031 1.00 83.62 103 PHE A N 1
ATOM 854 C CA . PHE A 1 103 ? -16.731 -8.022 19.018 1.00 83.62 103 PHE A CA 1
ATOM 855 C C . PHE A 1 103 ? -16.613 -9.127 20.079 1.00 83.62 103 PHE A C 1
ATOM 857 O O . PHE A 1 103 ? -15.659 -9.909 20.050 1.00 83.62 103 PHE A O 1
ATOM 864 N N . GLY A 1 104 ? -17.600 -9.250 20.972 1.00 83.00 104 GLY A N 1
ATOM 865 C CA . GLY A 1 104 ? -17.624 -10.247 22.037 1.00 83.00 104 GLY A CA 1
ATOM 866 C C . GLY A 1 104 ? -16.410 -10.121 22.957 1.00 83.00 104 GLY A C 1
ATOM 867 O O . GLY A 1 104 ? -16.090 -9.039 23.435 1.00 83.00 104 GLY A O 1
ATOM 868 N N . ASN A 1 105 ? -15.714 -11.238 23.182 1.00 82.38 105 ASN A N 1
ATOM 869 C CA . ASN A 1 105 ? -14.538 -11.295 24.058 1.00 82.38 105 ASN A CA 1
ATOM 870 C C . ASN A 1 105 ? -13.210 -10.999 23.338 1.00 82.38 105 ASN A C 1
ATOM 872 O O . ASN A 1 105 ? -12.146 -11.147 23.947 1.00 82.38 105 ASN A O 1
ATOM 876 N N . LYS A 1 106 ? -13.240 -10.629 22.049 1.00 87.19 106 LYS A N 1
ATOM 877 C CA . LYS A 1 106 ? -12.015 -10.346 21.295 1.00 87.19 106 LYS A CA 1
ATOM 878 C C . LYS A 1 106 ? -11.349 -9.086 21.832 1.00 87.19 106 LYS A C 1
ATOM 880 O O . LYS A 1 106 ? -11.982 -8.040 21.955 1.00 87.19 106 LYS A O 1
ATOM 885 N N . LYS A 1 107 ? -10.050 -9.174 22.105 1.00 90.25 107 LYS A N 1
ATOM 886 C CA . LYS A 1 107 ? -9.227 -8.012 22.447 1.00 90.25 107 LYS A CA 1
ATOM 887 C C . LYS A 1 107 ? -8.666 -7.450 21.158 1.00 90.25 107 LYS A C 1
ATOM 889 O O . LYS A 1 107 ? -7.745 -8.028 20.597 1.00 90.25 107 LYS A O 1
ATOM 894 N N . LEU A 1 108 ? -9.247 -6.372 20.657 1.00 93.75 108 LEU A N 1
ATOM 895 C CA . LEU A 1 108 ? -8.811 -5.785 19.396 1.00 93.75 108 LEU A CA 1
ATOM 896 C C . LEU A 1 108 ? -7.774 -4.687 19.639 1.00 93.75 108 LEU A C 1
ATOM 898 O O . LEU A 1 108 ? -7.818 -4.020 20.666 1.00 93.75 108 LEU A O 1
ATOM 902 N N . LYS A 1 109 ? -6.837 -4.510 18.705 1.00 94.69 109 LYS A N 1
ATOM 903 C CA . LYS A 1 109 ? -5.809 -3.463 18.714 1.00 94.69 109 LYS A CA 1
ATOM 904 C C . LYS A 1 109 ? -5.761 -2.740 17.383 1.00 94.69 109 LYS A C 1
ATOM 906 O O . LYS A 1 109 ? -5.807 -3.389 16.339 1.00 94.69 109 LYS A O 1
ATOM 911 N N . VAL A 1 110 ? -5.664 -1.413 17.429 1.00 95.44 110 VAL A N 1
ATOM 912 C CA . VAL A 1 110 ? -5.618 -0.563 16.230 1.00 95.44 110 VAL A CA 1
ATOM 913 C C . VAL A 1 110 ? -4.178 -0.166 15.916 1.00 95.44 110 VAL A C 1
ATOM 915 O O . VAL A 1 110 ? -3.503 0.462 16.729 1.00 95.44 110 VAL A O 1
ATOM 918 N N . PHE A 1 111 ? -3.724 -0.479 14.706 1.00 95.62 111 PHE A N 1
ATOM 919 C CA . PHE A 1 111 ? -2.418 -0.086 14.184 1.00 95.62 111 PHE A CA 1
ATOM 920 C C . PHE A 1 111 ? -2.608 0.920 13.038 1.00 95.62 111 PHE A C 1
ATOM 922 O O . PHE A 1 111 ? -3.199 0.556 12.020 1.00 95.62 111 PHE A O 1
ATOM 929 N N . PRO A 1 112 ? -2.147 2.177 13.174 1.00 95.06 112 PRO A N 1
ATOM 930 C CA . PRO A 1 112 ? -2.263 3.178 12.117 1.00 95.06 112 PRO A CA 1
ATOM 931 C C . PRO A 1 112 ? -1.126 3.074 11.084 1.00 95.06 112 PRO A C 1
ATOM 933 O O . PRO A 1 112 ? -0.007 2.691 11.421 1.00 95.06 112 PRO A O 1
ATOM 936 N N . GLN A 1 113 ? -1.405 3.482 9.843 1.00 91.56 113 GLN A N 1
ATOM 937 C CA . GLN A 1 113 ? -0.459 3.637 8.728 1.00 91.56 113 GLN A CA 1
ATOM 938 C C . GLN A 1 113 ? 0.431 2.400 8.494 1.00 91.56 113 GLN A C 1
ATOM 940 O O . GLN A 1 113 ? 1.658 2.490 8.410 1.00 91.56 113 GLN A O 1
ATOM 945 N N . VAL A 1 114 ? -0.187 1.223 8.379 1.00 94.88 114 VAL A N 1
ATOM 946 C CA . VAL A 1 114 ? 0.519 -0.065 8.304 1.00 94.88 114 VAL A CA 1
ATOM 947 C C . VAL A 1 114 ? 0.831 -0.423 6.858 1.00 94.88 114 VAL A C 1
ATOM 949 O O . VAL A 1 114 ? -0.042 -0.379 5.994 1.00 94.88 114 VAL A O 1
ATOM 952 N N . SER A 1 115 ? 2.069 -0.820 6.563 1.00 94.00 115 SER A N 1
ATOM 953 C CA . SER A 1 115 ? 2.397 -1.323 5.226 1.00 94.00 115 SER A CA 1
ATOM 954 C C . SER A 1 115 ? 1.887 -2.751 5.020 1.00 94.00 115 SER A C 1
ATOM 956 O O . SER A 1 115 ? 1.924 -3.567 5.940 1.00 94.00 115 SER A O 1
ATOM 958 N N . LEU A 1 116 ? 1.453 -3.084 3.798 1.00 93.25 116 LEU A N 1
ATOM 959 C CA . LEU A 1 116 ? 0.907 -4.415 3.491 1.00 93.25 116 LEU A CA 1
ATOM 960 C C . LEU A 1 116 ? 1.897 -5.549 3.802 1.00 93.25 116 LEU A C 1
ATOM 962 O O . LEU A 1 116 ? 1.495 -6.611 4.271 1.00 93.25 116 LEU A O 1
ATOM 966 N N . HIS A 1 117 ? 3.196 -5.309 3.605 1.00 92.06 117 HIS A N 1
ATOM 967 C CA . HIS A 1 117 ? 4.249 -6.296 3.867 1.00 92.06 117 HIS A CA 1
ATOM 968 C C . HIS A 1 117 ? 4.458 -6.637 5.342 1.00 92.06 117 HIS A C 1
ATOM 970 O O . HIS A 1 117 ? 5.185 -7.577 5.645 1.00 92.06 117 HIS A O 1
ATOM 976 N N . SER A 1 118 ? 3.834 -5.899 6.259 1.00 91.69 118 SER A N 1
ATOM 977 C CA . SER A 1 118 ? 3.913 -6.195 7.688 1.00 91.69 118 SER A CA 1
ATOM 978 C C . SER A 1 118 ? 2.945 -7.301 8.125 1.00 91.69 118 SER A C 1
ATOM 980 O O . SER A 1 118 ? 3.119 -7.841 9.213 1.00 91.69 118 SER A O 1
ATOM 982 N N . PHE A 1 119 ? 1.928 -7.636 7.320 1.00 93.62 119 PHE A N 1
ATOM 983 C CA . PHE A 1 119 ? 0.882 -8.592 7.719 1.00 93.62 119 PHE A CA 1
ATOM 984 C C . PHE A 1 119 ? 0.344 -9.486 6.590 1.00 93.62 119 PHE A C 1
ATOM 986 O O . PHE A 1 119 ? -0.402 -10.426 6.860 1.00 93.62 119 PHE A O 1
ATOM 993 N N . ILE A 1 120 ? 0.719 -9.232 5.336 1.00 94.19 120 ILE A N 1
ATOM 994 C CA . ILE A 1 120 ? 0.475 -10.123 4.198 1.00 94.19 120 ILE A CA 1
ATOM 995 C C . ILE A 1 120 ? 1.828 -10.681 3.746 1.00 94.19 120 ILE A C 1
ATOM 997 O O . ILE A 1 120 ? 2.846 -10.001 3.821 1.00 94.19 120 ILE A O 1
ATOM 1001 N N . ASN A 1 121 ? 1.851 -11.921 3.263 1.00 93.62 121 ASN A N 1
ATOM 1002 C CA . ASN A 1 121 ? 3.047 -12.523 2.681 1.00 93.62 121 ASN A CA 1
ATOM 1003 C C . ASN A 1 121 ? 2.850 -12.778 1.188 1.00 93.62 121 ASN A C 1
ATOM 1005 O O . ASN A 1 121 ? 1.777 -13.196 0.752 1.00 93.62 121 ASN A O 1
ATOM 1009 N N . ILE A 1 122 ? 3.918 -12.589 0.413 1.00 93.19 122 ILE A N 1
ATOM 1010 C CA . ILE A 1 122 ? 3.992 -13.118 -0.949 1.00 93.19 122 ILE A CA 1
ATOM 1011 C C . ILE A 1 122 ? 4.232 -14.626 -0.844 1.00 93.19 122 ILE A C 1
ATOM 1013 O O . ILE A 1 122 ? 5.140 -15.067 -0.133 1.00 93.19 122 ILE A O 1
ATOM 1017 N N . THR A 1 123 ? 3.414 -15.413 -1.539 1.00 92.75 123 THR A N 1
ATOM 1018 C CA . THR A 1 123 ? 3.496 -16.878 -1.518 1.00 92.75 123 THR A CA 1
ATOM 1019 C C . THR A 1 123 ? 4.808 -17.375 -2.122 1.00 92.75 123 THR A C 1
ATOM 1021 O O . THR A 1 123 ? 5.384 -16.738 -3.005 1.00 92.75 123 THR A O 1
ATOM 1024 N N . ASP A 1 124 ? 5.277 -18.547 -1.693 1.00 91.56 124 ASP A N 1
ATOM 1025 C CA . ASP A 1 124 ? 6.517 -19.121 -2.232 1.00 91.56 124 ASP A CA 1
ATOM 1026 C C . ASP A 1 124 ? 6.397 -19.471 -3.720 1.00 91.56 124 ASP A C 1
ATOM 1028 O O . ASP A 1 124 ? 7.360 -19.331 -4.470 1.00 91.56 124 ASP A O 1
ATOM 1032 N N . THR A 1 125 ? 5.189 -19.805 -4.184 1.00 91.75 125 THR A N 1
ATOM 1033 C CA . THR A 1 125 ? 4.889 -19.963 -5.613 1.00 91.75 125 THR A CA 1
ATOM 1034 C C . THR A 1 125 ? 5.192 -18.690 -6.399 1.00 91.75 125 THR A C 1
ATOM 1036 O O . THR A 1 125 ? 5.813 -18.767 -7.452 1.00 91.75 125 THR A O 1
ATOM 1039 N N . ALA A 1 126 ? 4.801 -17.519 -5.884 1.00 88.25 126 ALA A N 1
ATOM 1040 C CA . ALA A 1 126 ? 5.085 -16.239 -6.526 1.00 88.25 126 ALA A CA 1
ATOM 1041 C C . ALA A 1 126 ? 6.582 -15.884 -6.482 1.00 88.25 126 ALA A C 1
ATOM 1043 O O . ALA A 1 126 ? 7.089 -15.276 -7.416 1.00 88.25 126 ALA A O 1
ATOM 1044 N N . LYS A 1 127 ? 7.314 -16.292 -5.438 1.00 89.12 127 LYS A N 1
ATOM 1045 C CA . LYS A 1 127 ? 8.777 -16.107 -5.364 1.00 89.12 127 LYS A CA 1
ATOM 1046 C C . LYS A 1 127 ? 9.537 -16.964 -6.379 1.00 89.12 127 LYS A C 1
ATOM 1048 O O . LYS A 1 127 ? 10.635 -16.593 -6.777 1.00 89.12 127 LYS A O 1
ATOM 1053 N N . GLY A 1 128 ? 8.964 -18.100 -6.777 1.00 86.00 128 GLY A N 1
ATOM 1054 C CA . GLY A 1 128 ? 9.522 -19.001 -7.785 1.00 86.00 128 GLY A CA 1
ATOM 1055 C C . GLY A 1 128 ? 9.185 -18.636 -9.235 1.00 86.00 128 GLY A C 1
ATOM 1056 O O . GLY A 1 128 ? 9.562 -19.385 -10.134 1.00 86.00 128 GLY A O 1
ATOM 1057 N N . THR A 1 129 ? 8.455 -17.541 -9.486 1.00 91.50 129 THR A N 1
ATOM 1058 C CA . THR A 1 129 ? 8.152 -17.095 -10.857 1.00 91.50 129 THR A CA 1
ATOM 1059 C C . THR A 1 129 ? 9.354 -16.419 -11.512 1.00 91.50 129 THR A C 1
ATOM 1061 O O . THR A 1 129 ? 10.374 -16.169 -10.874 1.00 91.50 129 THR A O 1
ATOM 1064 N N . ASP A 1 130 ? 9.205 -16.063 -12.789 1.00 94.94 130 ASP A N 1
ATOM 1065 C CA . ASP A 1 130 ? 10.157 -15.208 -13.498 1.00 94.94 130 ASP A CA 1
ATOM 1066 C C . ASP A 1 130 ? 10.523 -13.940 -12.695 1.00 94.94 130 ASP A C 1
ATOM 1068 O O . ASP A 1 130 ? 9.683 -13.359 -11.999 1.00 94.94 130 ASP A O 1
ATOM 1072 N N . ALA A 1 131 ? 11.787 -13.516 -12.794 1.00 90.94 131 ALA A N 1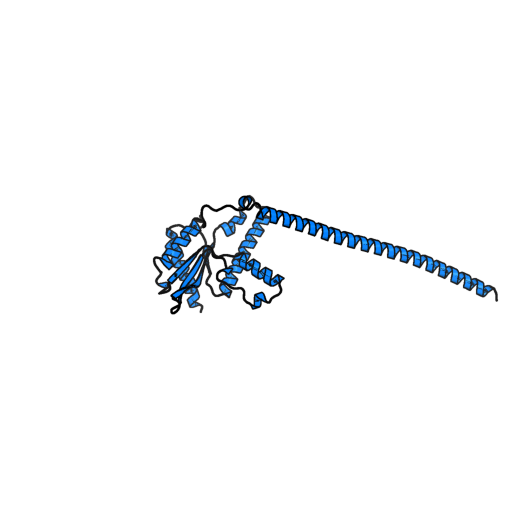
ATOM 1073 C CA . ALA A 1 131 ? 12.343 -12.430 -11.992 1.00 90.94 131 ALA A CA 1
ATOM 1074 C C . ALA A 1 131 ? 11.692 -11.069 -12.281 1.00 90.94 131 ALA A C 1
ATOM 1076 O O . ALA A 1 131 ? 11.537 -10.262 -11.359 1.00 90.94 131 ALA A O 1
ATOM 1077 N N . GLU A 1 132 ? 11.285 -10.800 -13.525 1.00 92.75 132 GLU A N 1
ATOM 1078 C CA . GLU A 1 132 ? 10.588 -9.562 -13.881 1.00 92.75 132 GLU A CA 1
ATOM 1079 C C . GLU A 1 132 ? 9.178 -9.556 -13.283 1.00 92.75 132 GLU A C 1
ATOM 1081 O O . GLU A 1 132 ? 8.758 -8.564 -12.679 1.00 92.75 132 GLU A O 1
ATOM 1086 N N . ILE A 1 133 ? 8.480 -10.695 -13.360 1.00 92.38 133 ILE A N 1
ATOM 1087 C CA . ILE A 1 133 ? 7.151 -10.878 -12.758 1.00 92.38 133 ILE A CA 1
ATOM 1088 C C . ILE A 1 133 ? 7.231 -10.728 -11.237 1.00 92.38 133 ILE A C 1
ATOM 1090 O O . ILE A 1 133 ? 6.450 -9.980 -10.644 1.00 92.38 133 ILE A O 1
ATOM 1094 N N . TYR A 1 134 ? 8.197 -11.384 -10.597 1.00 93.19 134 TYR A N 1
ATOM 1095 C CA . TYR A 1 134 ? 8.373 -11.286 -9.153 1.00 93.19 134 TYR A CA 1
ATOM 1096 C C . TYR A 1 134 ? 8.728 -9.859 -8.721 1.00 93.19 134 TYR A C 1
ATOM 1098 O O . TYR A 1 134 ? 8.153 -9.346 -7.761 1.00 93.19 134 TYR A O 1
ATOM 1106 N N . SER A 1 135 ? 9.601 -9.172 -9.466 1.00 91.44 135 SER A N 1
ATOM 1107 C CA . SER A 1 135 ? 9.942 -7.767 -9.206 1.00 91.44 135 SER A CA 1
ATOM 1108 C C . SER A 1 135 ? 8.713 -6.859 -9.302 1.00 91.44 135 SER A C 1
ATOM 1110 O O . SER A 1 135 ? 8.541 -5.959 -8.478 1.00 91.44 135 SER A O 1
ATOM 1112 N N . TYR A 1 136 ? 7.822 -7.119 -10.262 1.00 90.06 136 TYR A N 1
ATOM 1113 C CA . TYR A 1 136 ? 6.552 -6.408 -10.391 1.00 90.06 136 TYR A CA 1
ATOM 1114 C C . TYR A 1 136 ? 5.610 -6.670 -9.203 1.00 90.06 136 TYR A C 1
ATOM 1116 O O . TYR A 1 136 ? 5.049 -5.720 -8.646 1.00 90.06 136 TYR A O 1
ATOM 1124 N N . ILE A 1 137 ? 5.466 -7.930 -8.772 1.00 91.81 137 ILE A N 1
ATOM 1125 C CA . ILE A 1 137 ? 4.674 -8.305 -7.585 1.00 91.81 137 ILE A CA 1
ATOM 1126 C C . ILE A 1 137 ? 5.223 -7.591 -6.347 1.00 91.81 137 ILE A C 1
ATOM 1128 O O . ILE A 1 137 ? 4.475 -6.914 -5.641 1.00 91.81 137 ILE A O 1
ATOM 1132 N N . LEU A 1 138 ? 6.533 -7.692 -6.117 1.00 92.06 138 LEU A N 1
ATOM 1133 C CA . LEU A 1 138 ? 7.209 -7.104 -4.967 1.00 92.06 138 LEU A CA 1
ATOM 1134 C C . LEU A 1 138 ? 7.067 -5.577 -4.947 1.00 92.06 138 LEU A C 1
ATOM 1136 O O . LEU A 1 138 ? 6.736 -5.004 -3.913 1.00 92.06 138 LEU A O 1
ATOM 1140 N N . SER A 1 139 ? 7.258 -4.907 -6.085 1.00 88.62 139 SER A N 1
ATOM 1141 C CA . SER A 1 139 ? 7.128 -3.449 -6.182 1.00 88.62 139 SER A CA 1
ATOM 1142 C C . SER A 1 139 ? 5.705 -2.965 -5.874 1.00 88.62 139 SER A C 1
ATOM 1144 O O . SER A 1 139 ? 5.517 -2.027 -5.091 1.00 88.62 139 SER A O 1
ATOM 1146 N N . ASN A 1 140 ? 4.688 -3.633 -6.429 1.00 86.81 140 ASN A N 1
ATOM 1147 C CA . ASN A 1 140 ? 3.288 -3.331 -6.119 1.00 86.81 140 ASN A CA 1
ATOM 1148 C C . ASN A 1 140 ? 2.943 -3.591 -4.656 1.00 86.81 140 ASN A C 1
ATOM 1150 O O . ASN A 1 140 ? 2.093 -2.904 -4.098 1.00 86.81 140 ASN A O 1
ATOM 1154 N N . PHE A 1 141 ? 3.580 -4.584 -4.048 1.00 87.00 141 PHE A N 1
ATOM 1155 C CA . PHE A 1 141 ? 3.328 -4.974 -2.675 1.00 87.00 141 PHE A CA 1
ATOM 1156 C C . PHE A 1 141 ? 3.962 -4.010 -1.661 1.00 87.00 141 PHE A C 1
ATOM 1158 O O . PHE A 1 141 ? 3.283 -3.523 -0.758 1.00 87.00 141 PHE A O 1
ATOM 1165 N N . LEU A 1 142 ? 5.243 -3.673 -1.844 1.00 89.12 142 LEU A N 1
ATOM 1166 C CA . LEU A 1 142 ? 6.008 -2.818 -0.927 1.00 89.12 142 LEU A CA 1
ATOM 1167 C C . LEU A 1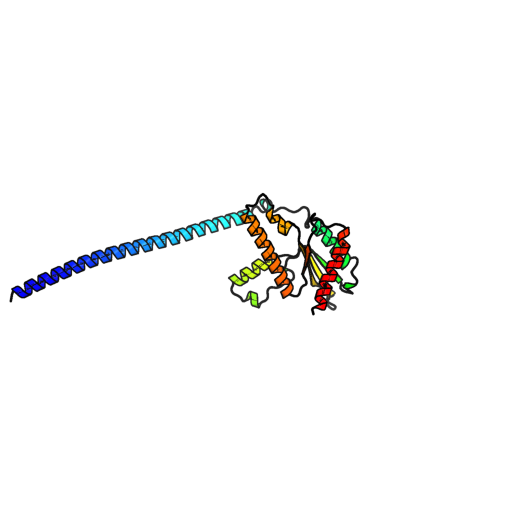 142 ? 5.561 -1.352 -0.940 1.00 89.12 142 LEU A C 1
ATOM 1169 O O . LEU A 1 142 ? 5.739 -0.643 0.045 1.00 89.12 142 LEU A O 1
ATOM 1173 N N . SER A 1 143 ? 4.983 -0.888 -2.047 1.00 86.38 143 SER A N 1
ATOM 1174 C CA . SER A 1 143 ? 4.558 0.509 -2.210 1.00 86.38 143 SER A CA 1
ATOM 1175 C C . SER A 1 143 ? 3.183 0.823 -1.612 1.00 86.38 143 SER A C 1
ATOM 1177 O O . SER A 1 143 ? 2.706 1.952 -1.738 1.00 86.38 143 SER A O 1
ATOM 1179 N N . LYS A 1 144 ? 2.521 -0.155 -0.984 1.00 90.94 144 LYS A N 1
ATOM 1180 C CA . LYS A 1 144 ? 1.149 -0.021 -0.492 1.00 90.94 144 LYS A CA 1
ATOM 1181 C C . LYS A 1 144 ? 1.075 -0.125 1.025 1.00 90.94 144 LYS A C 1
ATOM 1183 O O . LYS A 1 144 ? 1.816 -0.858 1.684 1.00 90.94 144 LYS A O 1
ATOM 1188 N N . ASN A 1 145 ? 0.129 0.617 1.568 1.00 92.81 145 ASN A N 1
ATOM 1189 C CA . ASN A 1 145 ? -0.202 0.680 2.978 1.00 92.81 145 ASN A CA 1
ATOM 1190 C C . ASN A 1 145 ? -1.716 0.625 3.163 1.00 92.81 145 ASN A C 1
ATOM 1192 O O . ASN A 1 145 ? -2.456 0.626 2.182 1.00 92.81 145 ASN A O 1
ATOM 1196 N N . VAL A 1 146 ? -2.136 0.582 4.416 1.00 94.44 146 VAL A N 1
ATOM 1197 C CA . VAL A 1 146 ? -3.505 0.806 4.850 1.00 94.44 146 VAL A CA 1
ATOM 1198 C C . VAL A 1 146 ? -3.526 1.810 5.987 1.00 94.44 146 VAL A C 1
ATOM 1200 O O . VAL A 1 146 ? -2.594 1.846 6.795 1.00 94.44 146 VAL A O 1
ATOM 1203 N N . ASP A 1 147 ? -4.573 2.630 6.043 1.00 94.31 147 ASP A N 1
ATOM 1204 C CA . ASP A 1 147 ? -4.679 3.667 7.068 1.00 94.31 147 ASP A CA 1
ATOM 1205 C C . ASP A 1 147 ? -4.807 3.059 8.461 1.00 94.31 147 ASP A C 1
ATOM 1207 O O . ASP A 1 147 ? -4.125 3.515 9.376 1.00 94.31 147 ASP A O 1
ATOM 1211 N N . TYR A 1 148 ? -5.605 1.995 8.617 1.00 96.19 148 TYR A N 1
ATOM 1212 C CA . TYR A 1 148 ? -5.717 1.260 9.878 1.00 96.19 148 TYR A CA 1
ATOM 1213 C C . TYR A 1 148 ? -5.820 -0.242 9.667 1.00 96.19 148 TYR A C 1
ATOM 1215 O O . TYR A 1 148 ? -6.665 -0.728 8.915 1.00 96.19 148 TYR A O 1
ATOM 1223 N N . LEU A 1 149 ? -5.012 -0.986 10.412 1.00 96.88 149 LEU A N 1
ATOM 1224 C CA . LEU A 1 149 ? -5.159 -2.423 10.582 1.00 96.88 149 LEU A CA 1
ATOM 1225 C C . LEU A 1 149 ? -5.673 -2.701 11.993 1.00 96.88 149 LEU A C 1
ATOM 1227 O O . LEU A 1 149 ? -5.069 -2.270 12.975 1.00 96.88 149 LEU A O 1
ATOM 1231 N N . ILE A 1 150 ? -6.784 -3.422 12.096 1.00 96.44 150 ILE A N 1
ATOM 1232 C CA . ILE A 1 150 ? -7.343 -3.863 13.367 1.00 96.44 150 ILE A CA 1
ATOM 1233 C C . ILE A 1 150 ? -7.008 -5.340 13.521 1.00 96.44 150 ILE A C 1
ATOM 1235 O O . ILE A 1 150 ? -7.388 -6.160 12.683 1.00 96.44 150 ILE A O 1
ATOM 1239 N N . CYS A 1 151 ? -6.308 -5.675 14.599 1.00 96.38 151 CYS A N 1
ATOM 1240 C CA . CYS A 1 151 ? -5.883 -7.037 14.894 1.00 96.38 151 CYS A CA 1
ATOM 1241 C C . CYS A 1 151 ? -6.528 -7.556 16.173 1.00 96.38 151 CYS A C 1
ATOM 1243 O O . CYS A 1 151 ? -6.762 -6.793 17.104 1.00 96.38 151 CYS A O 1
ATOM 1245 N N . GLU A 1 152 ? -6.739 -8.863 16.248 1.00 94.88 152 GLU A N 1
ATOM 1246 C CA . GLU A 1 152 ? -6.991 -9.556 17.505 1.00 94.88 152 GLU A CA 1
ATOM 1247 C C . GLU A 1 152 ? -5.663 -9.802 18.236 1.00 94.88 152 GLU A C 1
ATOM 1249 O O . GLU A 1 152 ? -4.713 -10.335 17.662 1.00 94.88 152 GLU A O 1
ATOM 1254 N N . ASP A 1 153 ? -5.595 -9.385 19.498 1.00 93.69 153 ASP A N 1
ATOM 1255 C CA . ASP A 1 153 ? -4.520 -9.703 20.431 1.00 93.69 153 ASP A CA 1
ATOM 1256 C C . ASP A 1 153 ? -4.727 -11.120 20.973 1.00 93.69 153 ASP A C 1
ATOM 1258 O O . ASP A 1 153 ? -5.557 -11.373 21.855 1.00 93.69 153 ASP A O 1
ATOM 1262 N N . VAL A 1 154 ? -3.952 -12.046 20.421 1.00 92.75 154 VAL A N 1
ATOM 1263 C CA . VAL A 1 154 ? -3.927 -13.445 20.820 1.00 92.75 154 VAL A CA 1
ATOM 1264 C C . VAL A 1 154 ? -2.721 -13.666 21.714 1.00 92.75 154 VAL A C 1
ATOM 1266 O O . VAL A 1 154 ? -1.572 -13.472 21.315 1.00 92.75 154 VAL A O 1
ATOM 1269 N N . ARG A 1 155 ? -2.977 -14.125 22.938 1.00 91.25 155 ARG A N 1
ATOM 1270 C CA . ARG A 1 155 ? -1.917 -14.504 23.867 1.00 91.25 155 ARG A CA 1
ATOM 1271 C C . ARG A 1 155 ? -1.668 -16.000 23.787 1.00 91.25 155 ARG A C 1
ATOM 1273 O O . ARG A 1 155 ? -2.573 -16.787 24.059 1.00 91.25 155 ARG A O 1
ATOM 1280 N N . ASP A 1 156 ? -0.432 -16.379 23.494 1.00 87.31 156 ASP A N 1
ATOM 1281 C CA . ASP A 1 156 ? 0.011 -17.765 23.586 1.00 87.31 156 ASP A CA 1
ATOM 1282 C C . ASP A 1 156 ? -0.176 -18.262 25.039 1.00 87.31 156 ASP A C 1
ATOM 1284 O O . ASP A 1 156 ? 0.377 -17.671 25.979 1.00 87.31 156 ASP A O 1
ATOM 1288 N N . PRO A 1 157 ? -0.964 -19.328 25.270 1.00 87.38 157 PRO A N 1
ATOM 1289 C CA . PRO A 1 157 ? -1.221 -19.835 26.614 1.00 87.38 157 PRO A CA 1
ATOM 1290 C C . PRO A 1 157 ? 0.033 -20.340 27.336 1.00 87.38 157 PRO A C 1
ATOM 1292 O O . PRO A 1 157 ? 0.066 -20.299 28.570 1.00 87.38 157 PRO A O 1
ATOM 1295 N N . VAL A 1 158 ? 1.043 -20.795 26.593 1.00 89.69 158 VAL A N 1
ATOM 1296 C CA . VAL A 1 158 ? 2.287 -21.392 27.086 1.00 89.69 158 VAL A CA 1
ATOM 1297 C C . VAL A 1 158 ? 3.353 -20.319 27.268 1.00 89.69 158 VAL A C 1
ATOM 1299 O O . VAL A 1 158 ? 3.801 -20.086 28.389 1.00 89.69 158 VAL A O 1
ATOM 1302 N N . THR A 1 159 ? 3.732 -19.627 26.191 1.00 91.50 159 THR A N 1
ATOM 1303 C CA . THR A 1 159 ? 4.837 -18.649 26.223 1.00 91.50 159 THR A CA 1
ATOM 1304 C C . THR A 1 159 ? 4.418 -17.304 26.807 1.00 91.50 159 THR A C 1
ATOM 1306 O O . THR A 1 159 ? 5.264 -16.476 27.134 1.00 91.50 159 THR A O 1
ATOM 1309 N N . LYS A 1 160 ? 3.105 -17.073 26.952 1.00 88.12 160 LYS A N 1
ATOM 1310 C CA . LYS A 1 160 ? 2.509 -15.794 27.362 1.00 88.12 160 LYS A CA 1
ATOM 1311 C C . LYS A 1 160 ? 2.820 -14.631 26.419 1.00 88.12 160 LYS A C 1
ATOM 1313 O O . LYS A 1 160 ? 2.454 -13.504 26.760 1.00 88.12 160 LYS A O 1
ATOM 1318 N N . HIS A 1 161 ? 3.436 -14.894 25.265 1.00 91.75 161 HIS A N 1
ATOM 1319 C CA . HIS A 1 161 ? 3.703 -13.903 24.234 1.00 91.75 161 HIS A CA 1
ATOM 1320 C C . HIS A 1 161 ? 2.409 -13.452 23.563 1.00 91.75 161 HIS A C 1
ATOM 1322 O O . HIS A 1 161 ? 1.470 -14.228 23.389 1.00 91.75 161 HIS A O 1
ATOM 1328 N N . HIS A 1 162 ? 2.384 -12.179 23.189 1.00 90.69 162 HIS A N 1
ATOM 1329 C CA . HIS A 1 162 ? 1.290 -11.581 22.441 1.00 90.69 162 HIS A CA 1
ATOM 1330 C C . HIS A 1 162 ? 1.581 -11.681 20.945 1.00 90.69 162 HIS A C 1
ATOM 1332 O O . HIS A 1 162 ? 2.705 -11.443 20.505 1.00 90.69 162 HIS A O 1
ATOM 1338 N N . SER A 1 163 ? 0.568 -12.049 20.173 1.00 92.56 163 SER A N 1
ATOM 1339 C CA . SER A 1 163 ? 0.585 -12.093 18.715 1.00 92.56 163 SER A CA 1
ATOM 1340 C C . SER A 1 163 ? -0.637 -11.356 18.191 1.00 92.56 163 SER A C 1
ATOM 1342 O O . SER A 1 163 ? -1.739 -11.533 18.700 1.00 92.56 163 SER A O 1
ATOM 1344 N N . TYR A 1 164 ? -0.441 -10.531 17.167 1.00 94.69 164 TYR A N 1
ATOM 1345 C CA . TYR A 1 164 ? -1.508 -9.730 16.579 1.00 94.69 164 TYR A CA 1
ATOM 1346 C C . TYR A 1 164 ? -1.950 -10.358 15.264 1.00 94.69 164 TYR A C 1
ATOM 1348 O O . TYR A 1 164 ? -1.193 -10.373 14.295 1.00 94.69 164 TYR A O 1
ATOM 1356 N N . VAL A 1 165 ? -3.173 -10.882 15.240 1.00 94.25 165 VAL A N 1
ATOM 1357 C CA . VAL A 1 165 ? -3.748 -11.527 14.056 1.00 94.25 165 VAL A CA 1
ATOM 1358 C C . VAL A 1 165 ? -4.641 -10.522 13.325 1.00 94.25 165 VAL A C 1
ATOM 1360 O O . VAL A 1 165 ? -5.580 -10.020 13.945 1.00 94.25 165 VAL A O 1
ATOM 1363 N N . PRO A 1 166 ? -4.391 -10.209 12.038 1.00 95.69 166 PRO A N 1
ATOM 1364 C CA . PRO A 1 166 ? -5.245 -9.310 11.263 1.00 95.69 166 PRO A CA 1
ATOM 1365 C C . PRO A 1 166 ? -6.718 -9.727 11.312 1.00 95.69 166 PRO A C 1
ATOM 1367 O O . PRO A 1 166 ? -7.049 -10.861 10.974 1.00 95.69 166 PRO A O 1
ATOM 1370 N N . TYR A 1 167 ? -7.597 -8.809 11.719 1.00 93.69 167 TYR A N 1
ATOM 1371 C CA . TYR A 1 167 ? -9.036 -9.060 11.842 1.00 93.69 167 TYR A CA 1
ATOM 1372 C C . TYR A 1 167 ? -9.836 -8.303 10.775 1.00 93.69 167 TYR A C 1
ATOM 1374 O O . TYR A 1 167 ? -10.644 -8.900 10.071 1.00 93.69 167 TYR A O 1
ATOM 1382 N N . PHE A 1 168 ? -9.583 -7.003 10.599 1.00 95.00 168 PHE A N 1
ATOM 1383 C CA . PHE A 1 168 ? -10.053 -6.225 9.447 1.00 95.00 168 PHE A CA 1
ATOM 1384 C C . PHE A 1 168 ? -9.180 -4.988 9.231 1.00 95.00 168 PHE A C 1
ATOM 1386 O O . PHE A 1 168 ? -8.379 -4.606 10.081 1.00 95.00 168 PHE A O 1
ATOM 1393 N N . ALA A 1 169 ? -9.350 -4.356 8.081 1.00 95.69 169 ALA A N 1
ATOM 1394 C CA . ALA A 1 169 ? -8.634 -3.169 7.659 1.00 95.69 169 ALA A CA 1
ATOM 1395 C C . ALA A 1 169 ? -9.604 -2.022 7.358 1.00 95.69 169 ALA A C 1
ATOM 1397 O O . ALA A 1 169 ? -10.742 -2.257 6.937 1.00 95.69 169 ALA A O 1
ATOM 1398 N N . VAL A 1 170 ? -9.148 -0.784 7.550 1.00 95.12 170 VAL A N 1
ATOM 1399 C CA . VAL A 1 170 ? -9.914 0.425 7.240 1.00 95.12 170 VAL A CA 1
ATOM 1400 C C . VAL A 1 170 ? -9.076 1.413 6.431 1.00 95.12 170 VAL A C 1
ATOM 1402 O O . VAL A 1 170 ? -7.929 1.680 6.778 1.00 95.12 170 VAL A O 1
ATOM 1405 N N . GLU A 1 171 ? -9.674 1.973 5.382 1.00 93.50 171 GLU A N 1
ATOM 1406 C CA . GLU A 1 171 ? -9.138 3.092 4.591 1.00 93.50 171 GLU A CA 1
ATOM 1407 C C . GLU A 1 171 ? -10.064 4.305 4.716 1.00 93.50 171 GLU A C 1
ATOM 1409 O O . GLU A 1 171 ? -11.293 4.169 4.707 1.00 93.50 171 GLU A O 1
ATOM 1414 N N . LEU A 1 172 ? -9.471 5.491 4.802 1.00 90.44 172 LEU A N 1
ATOM 1415 C CA . LEU A 1 172 ? -10.148 6.776 4.755 1.00 90.44 172 LEU A CA 1
ATOM 1416 C C . LEU A 1 172 ? -10.066 7.344 3.340 1.00 90.44 172 LEU A C 1
ATOM 1418 O O . LEU A 1 172 ? -9.115 8.028 2.962 1.00 90.44 172 LEU A O 1
ATOM 1422 N N . ASP A 1 173 ? -11.130 7.147 2.573 1.00 85.00 173 ASP A N 1
ATOM 1423 C CA . ASP A 1 173 ? -11.232 7.689 1.227 1.00 85.00 173 ASP A CA 1
ATOM 1424 C C . ASP A 1 173 ? -11.606 9.177 1.311 1.00 85.00 173 ASP A C 1
ATOM 1426 O O . ASP A 1 173 ? -12.769 9.576 1.440 1.00 85.00 173 ASP A O 1
ATOM 1430 N N . GLY A 1 174 ? -10.595 10.041 1.255 1.00 70.88 174 GLY A N 1
ATOM 1431 C CA . GLY A 1 174 ? -10.799 11.482 1.185 1.00 70.88 174 GLY A CA 1
ATOM 1432 C C . GLY A 1 174 ? -11.268 11.961 -0.189 1.00 70.88 174 GLY A C 1
ATOM 1433 O O . GLY A 1 174 ? -11.038 11.333 -1.223 1.00 70.88 174 GLY A O 1
ATOM 1434 N N . ASN A 1 175 ? -11.828 13.172 -0.245 1.00 61.19 175 ASN A N 1
ATOM 1435 C CA . ASN A 1 175 ? -12.093 13.847 -1.523 1.00 61.19 175 ASN A CA 1
ATOM 1436 C C . ASN A 1 175 ? -10.797 14.135 -2.313 1.00 61.19 175 ASN A C 1
ATOM 1438 O O . ASN A 1 175 ? -10.853 14.451 -3.498 1.00 61.19 175 ASN A O 1
ATOM 1442 N N . SER A 1 176 ? -9.623 13.993 -1.690 1.00 52.72 176 SER A N 1
ATOM 1443 C CA . SER A 1 176 ? -8.293 13.999 -2.317 1.00 52.72 176 SER A CA 1
ATOM 1444 C C . SER A 1 176 ? -8.112 12.942 -3.410 1.00 52.72 176 SER A C 1
ATOM 1446 O O . SER A 1 176 ? -7.440 13.241 -4.396 1.00 52.72 176 SER A O 1
ATOM 1448 N N . HIS A 1 177 ? -8.789 11.787 -3.329 1.00 50.47 177 HIS A N 1
ATOM 1449 C CA . HIS A 1 177 ? -8.818 10.793 -4.416 1.00 50.47 177 HIS A CA 1
ATOM 1450 C C . HIS A 1 177 ? -9.452 11.364 -5.700 1.00 50.47 177 HIS A C 1
ATOM 1452 O O . HIS A 1 177 ? -9.182 10.881 -6.796 1.00 50.47 177 HIS A O 1
ATOM 1458 N N . LYS A 1 178 ? -10.242 12.443 -5.578 1.00 48.31 178 LYS A N 1
ATOM 1459 C CA . LYS A 1 178 ? -10.806 13.230 -6.687 1.00 48.31 178 LYS A CA 1
ATOM 1460 C C . LYS A 1 178 ? -10.086 14.571 -6.910 1.00 48.31 178 LYS A C 1
ATOM 1462 O O . LYS A 1 178 ? -10.192 15.126 -7.995 1.00 48.31 178 LYS A O 1
ATOM 1467 N N . LYS A 1 179 ? -9.361 15.115 -5.918 1.00 44.34 179 LYS A N 1
ATOM 1468 C CA . LYS A 1 179 ? -8.695 16.439 -5.991 1.00 44.34 179 LYS A CA 1
ATOM 1469 C C . LYS A 1 179 ? -7.249 16.422 -6.494 1.00 44.34 179 LYS A C 1
ATOM 1471 O O . LYS A 1 179 ? -6.728 17.506 -6.738 1.00 44.34 179 LYS A O 1
ATOM 1476 N N . SER A 1 180 ? -6.622 15.271 -6.758 1.00 49.75 180 SER A N 1
ATOM 1477 C CA . SER A 1 180 ? -5.409 15.244 -7.609 1.00 49.75 180 SER A CA 1
ATOM 1478 C C . SER A 1 180 ? -5.658 15.890 -8.988 1.00 49.75 180 SER A C 1
ATOM 1480 O O . SER A 1 180 ? -4.732 16.346 -9.653 1.00 49.75 180 SER A O 1
ATOM 1482 N N . VAL A 1 181 ? -6.935 16.016 -9.368 1.00 49.22 181 VAL A N 1
ATOM 1483 C CA . VAL A 1 181 ? -7.462 16.728 -10.539 1.00 49.22 181 VAL A CA 1
ATOM 1484 C C . VAL A 1 181 ? -7.388 18.264 -10.423 1.00 49.22 181 VAL A C 1
ATOM 1486 O O . VAL A 1 181 ? -7.413 18.940 -11.448 1.00 49.22 181 VAL A O 1
ATOM 1489 N N . ASN A 1 182 ? -7.211 18.825 -9.221 1.00 49.72 182 ASN A N 1
ATOM 1490 C CA . ASN A 1 182 ? -7.227 20.275 -8.973 1.00 49.72 182 ASN A CA 1
ATOM 1491 C C . ASN A 1 182 ? -5.893 20.846 -8.469 1.00 49.72 182 ASN A C 1
ATOM 1493 O O . ASN A 1 182 ? -5.844 22.019 -8.101 1.00 49.72 182 ASN A O 1
ATOM 1497 N N . ASP A 1 183 ? -4.814 20.059 -8.451 1.00 58.16 183 ASP A N 1
ATOM 1498 C CA . ASP A 1 183 ? -3.489 20.616 -8.183 1.00 58.16 183 ASP A CA 1
ATOM 1499 C C . ASP A 1 183 ? -3.048 21.467 -9.386 1.00 58.16 183 ASP A C 1
ATOM 1501 O O . ASP A 1 183 ? -2.713 20.952 -10.460 1.00 58.16 183 ASP A O 1
ATOM 1505 N N . ALA A 1 184 ? -3.112 22.791 -9.225 1.00 57.56 184 ALA A N 1
ATOM 1506 C CA . ALA A 1 184 ? -2.774 23.759 -10.266 1.00 57.56 184 ALA A CA 1
ATOM 1507 C C . ALA A 1 184 ? -1.303 23.653 -10.713 1.00 57.56 184 ALA A C 1
ATOM 1509 O O . ALA A 1 184 ? -0.968 24.123 -11.799 1.00 57.56 184 ALA A O 1
ATOM 1510 N N . ALA A 1 185 ? -0.444 23.003 -9.917 1.00 66.81 185 ALA A N 1
ATOM 1511 C CA . ALA A 1 185 ? 0.960 22.770 -10.244 1.00 66.81 185 ALA A CA 1
ATOM 1512 C C . ALA A 1 185 ? 1.186 21.620 -11.247 1.00 66.81 185 ALA A C 1
ATOM 1514 O O . ALA A 1 185 ? 2.275 21.496 -11.810 1.00 66.81 185 ALA A O 1
ATOM 1515 N N . LEU A 1 186 ? 0.186 20.762 -11.485 1.00 68.75 186 LEU A N 1
ATOM 1516 C CA . LEU A 1 186 ? 0.301 19.628 -12.404 1.00 68.75 186 LEU A CA 1
ATOM 1517 C C . LEU A 1 186 ? -0.353 19.929 -13.754 1.00 68.75 186 LEU A C 1
ATOM 1519 O O . LEU A 1 186 ? -1.461 20.461 -13.817 1.00 68.75 186 LEU A O 1
ATOM 1523 N N . SER A 1 187 ? 0.297 19.516 -14.848 1.00 78.19 187 SER A N 1
ATOM 1524 C CA . SER A 1 187 ? -0.322 19.542 -16.178 1.00 78.19 187 SER A CA 1
ATOM 1525 C C . SER A 1 187 ? -1.553 18.618 -16.226 1.00 78.19 187 SER A C 1
ATOM 1527 O O . SER A 1 187 ? -1.603 17.631 -15.484 1.00 78.19 187 SER A O 1
ATOM 1529 N N . PRO A 1 188 ? -2.542 18.882 -17.103 1.00 77.50 188 PRO A N 1
ATOM 1530 C CA . PRO A 1 188 ? -3.743 18.049 -17.227 1.00 77.50 188 PRO A CA 1
ATOM 1531 C C . PRO A 1 188 ? -3.450 16.548 -17.383 1.00 77.50 188 PRO A C 1
ATOM 1533 O O . PRO A 1 188 ? -4.090 15.721 -16.738 1.00 77.50 188 PRO A O 1
ATOM 1536 N N . GLU A 1 189 ? -2.432 16.202 -18.170 1.00 80.25 189 GLU A N 1
ATOM 1537 C CA . GLU A 1 189 ? -1.981 14.823 -18.400 1.00 80.25 189 GLU A CA 1
ATOM 1538 C C . GLU A 1 189 ? -1.464 14.164 -17.117 1.00 80.25 189 GLU A C 1
ATOM 1540 O O . GLU A 1 189 ? -1.842 13.040 -16.789 1.00 80.25 189 GLU A O 1
ATOM 1545 N N . ARG A 1 190 ? -0.644 14.884 -16.338 1.00 78.38 190 ARG A N 1
ATOM 1546 C CA . ARG A 1 190 ? -0.107 14.378 -15.067 1.00 78.38 190 ARG A CA 1
ATOM 1547 C C . ARG A 1 190 ? -1.202 14.183 -14.025 1.00 78.38 190 ARG A C 1
ATOM 1549 O O . ARG A 1 190 ? -1.104 13.260 -13.219 1.00 78.38 190 ARG A O 1
ATOM 1556 N N . ARG A 1 191 ? -2.250 15.011 -14.053 1.00 76.25 191 ARG A N 1
ATOM 1557 C CA . ARG A 1 191 ? -3.425 14.856 -13.184 1.00 76.25 191 ARG A CA 1
ATOM 1558 C C . ARG A 1 191 ? -4.243 13.621 -13.547 1.00 76.25 191 ARG A C 1
ATOM 1560 O O . ARG A 1 191 ? -4.591 12.846 -12.658 1.00 76.25 191 ARG A O 1
ATOM 1567 N N . ALA A 1 192 ? -4.498 13.404 -14.838 1.00 78.06 192 ALA A N 1
ATOM 1568 C CA . ALA A 1 192 ? -5.198 12.214 -15.319 1.00 78.06 192 ALA A CA 1
ATOM 1569 C C . ALA A 1 192 ? -4.434 10.925 -14.970 1.00 78.06 192 ALA A C 1
ATOM 1571 O O . ALA A 1 192 ? -5.024 9.966 -14.473 1.00 78.06 192 ALA A O 1
ATOM 1572 N N . ASP A 1 193 ? -3.113 10.923 -15.152 1.00 81.00 193 ASP A N 1
ATOM 1573 C CA . ASP A 1 193 ? -2.275 9.778 -14.797 1.00 81.00 193 ASP A CA 1
ATOM 1574 C C . ASP A 1 193 ? -2.217 9.534 -13.277 1.00 81.00 193 ASP A C 1
ATOM 1576 O O . ASP A 1 193 ? -2.314 8.390 -12.831 1.00 81.00 193 ASP A O 1
ATOM 1580 N N . ALA A 1 194 ? -2.120 10.586 -12.455 1.00 77.75 194 ALA A N 1
ATOM 1581 C CA . ALA A 1 194 ? -2.190 10.454 -10.998 1.00 77.75 194 ALA A CA 1
ATOM 1582 C C . ALA A 1 194 ? -3.526 9.838 -10.548 1.00 77.75 194 ALA A C 1
ATOM 1584 O O . ALA A 1 194 ? -3.538 8.897 -9.757 1.00 77.75 194 ALA A O 1
ATOM 1585 N N . PHE A 1 195 ? -4.643 10.308 -11.106 1.00 79.62 195 PHE A N 1
ATOM 1586 C CA . PHE A 1 195 ? -5.969 9.759 -10.830 1.00 79.62 195 PHE A CA 1
ATOM 1587 C C . PHE A 1 195 ? -6.093 8.284 -11.245 1.00 79.62 195 PHE A C 1
ATOM 1589 O O . PHE A 1 195 ? -6.528 7.444 -10.456 1.00 79.62 195 PHE A O 1
ATOM 1596 N N . ALA A 1 196 ? -5.633 7.935 -12.450 1.00 83.00 196 ALA A N 1
ATOM 1597 C CA . ALA A 1 196 ? -5.625 6.553 -12.926 1.00 83.00 196 ALA A CA 1
ATOM 1598 C C . ALA A 1 196 ? -4.727 5.641 -12.069 1.00 83.00 196 ALA A C 1
ATOM 1600 O O . ALA A 1 196 ? -5.007 4.450 -11.917 1.00 83.00 196 ALA A O 1
ATOM 1601 N N . ARG A 1 197 ? -3.631 6.165 -11.504 1.00 83.00 197 ARG A N 1
ATOM 1602 C CA . ARG A 1 197 ? -2.784 5.431 -10.550 1.00 83.00 197 ARG A CA 1
ATOM 1603 C C . ARG A 1 197 ? -3.505 5.169 -9.231 1.00 83.00 197 ARG A C 1
ATOM 1605 O O . ARG A 1 197 ? -3.429 4.045 -8.740 1.00 83.00 197 ARG A O 1
ATOM 1612 N N . THR A 1 198 ? -4.239 6.146 -8.700 1.00 82.50 198 THR A N 1
ATOM 1613 C CA . THR A 1 198 ? -5.062 5.965 -7.494 1.00 82.50 198 THR A CA 1
ATOM 1614 C C . THR A 1 198 ? -6.123 4.886 -7.704 1.00 82.50 198 THR A C 1
ATOM 1616 O O . THR A 1 198 ? -6.156 3.927 -6.941 1.00 82.50 198 THR A O 1
ATOM 1619 N N . GLN A 1 199 ? -6.892 4.946 -8.797 1.00 85.38 199 GLN A N 1
ATOM 1620 C CA . GLN A 1 199 ? -7.907 3.924 -9.094 1.00 85.38 199 GLN A CA 1
ATOM 1621 C C . GLN A 1 199 ? -7.316 2.517 -9.232 1.00 85.38 199 GLN A C 1
ATOM 1623 O O . GLN A 1 199 ? -7.857 1.555 -8.689 1.00 85.38 199 GLN A O 1
ATOM 1628 N N . ARG A 1 200 ? -6.178 2.385 -9.927 1.00 88.44 200 ARG A N 1
ATOM 1629 C CA . ARG A 1 200 ? -5.463 1.103 -10.030 1.00 88.44 200 ARG A CA 1
ATOM 1630 C C . ARG A 1 200 ? -4.979 0.615 -8.668 1.00 88.44 200 ARG A C 1
ATOM 1632 O O . ARG A 1 200 ? -5.008 -0.584 -8.401 1.00 88.44 200 ARG A O 1
ATOM 1639 N N . SER A 1 201 ? -4.525 1.529 -7.814 1.00 88.56 201 SER A N 1
ATOM 1640 C CA . SER A 1 201 ? -4.107 1.198 -6.457 1.00 88.56 201 SER A CA 1
ATOM 1641 C C . SER A 1 201 ? -5.268 0.676 -5.616 1.00 88.56 201 SER A C 1
ATOM 1643 O O . SER A 1 201 ? -5.099 -0.344 -4.948 1.00 88.56 201 SER A O 1
ATOM 1645 N N . ASP A 1 202 ? -6.425 1.332 -5.692 1.00 89.56 202 ASP A N 1
ATOM 1646 C CA . ASP A 1 202 ? -7.626 0.949 -4.953 1.00 89.56 202 ASP A CA 1
ATOM 1647 C C . ASP A 1 202 ? -8.168 -0.403 -5.416 1.00 89.56 202 ASP A C 1
ATOM 1649 O O . ASP A 1 202 ? -8.349 -1.298 -4.593 1.00 89.56 202 ASP A O 1
ATOM 1653 N N . ALA A 1 203 ? -8.289 -0.604 -6.732 1.00 91.19 203 ALA A N 1
ATOM 1654 C CA . ALA A 1 203 ? -8.708 -1.880 -7.305 1.00 91.19 203 ALA A CA 1
ATOM 1655 C C . ALA A 1 203 ? -7.767 -3.034 -6.913 1.00 91.19 203 ALA A C 1
ATOM 1657 O O . ALA A 1 203 ? -8.223 -4.138 -6.618 1.00 91.19 203 ALA A O 1
ATOM 1658 N N . PHE A 1 204 ? -6.453 -2.779 -6.876 1.00 92.81 204 PHE A N 1
ATO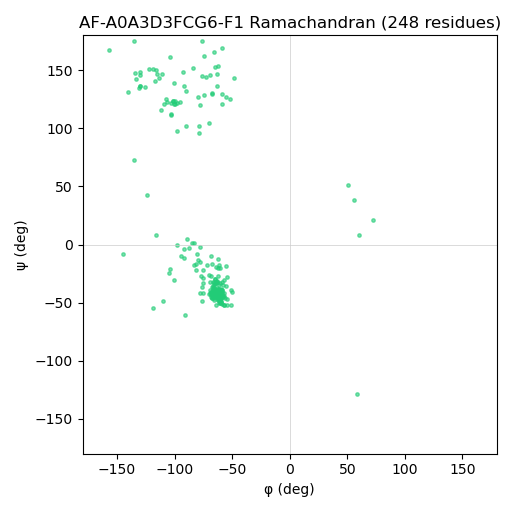M 1659 C CA . PHE A 1 204 ? -5.478 -3.760 -6.400 1.00 92.81 204 PHE A CA 1
ATOM 1660 C C . PHE A 1 204 ? -5.702 -4.118 -4.928 1.00 92.81 204 PHE A C 1
ATOM 1662 O O . PHE A 1 204 ? -5.721 -5.303 -4.602 1.00 92.81 204 PHE A O 1
ATOM 1669 N N . LYS A 1 205 ? -5.874 -3.121 -4.044 1.00 93.38 205 LYS A N 1
ATOM 1670 C CA . LYS A 1 205 ? -6.133 -3.369 -2.618 1.00 93.38 205 LYS A CA 1
ATOM 1671 C C . LYS A 1 205 ? -7.415 -4.186 -2.460 1.00 93.38 205 LYS A C 1
ATOM 1673 O O . LYS A 1 205 ? -7.373 -5.243 -1.843 1.00 93.38 205 LYS A O 1
ATOM 1678 N N . ASP A 1 206 ? -8.513 -3.773 -3.084 1.00 93.12 206 ASP A N 1
ATOM 1679 C CA . ASP A 1 206 ? -9.801 -4.464 -2.967 1.00 93.12 206 ASP A CA 1
ATOM 1680 C C . ASP A 1 206 ? -9.701 -5.937 -3.400 1.00 93.12 206 ASP A C 1
ATOM 1682 O O . ASP A 1 206 ? -10.180 -6.835 -2.703 1.00 93.12 206 ASP A O 1
ATOM 1686 N N . ALA A 1 207 ? -9.023 -6.199 -4.524 1.00 94.50 207 ALA A N 1
ATOM 1687 C CA . ALA A 1 207 ? -8.779 -7.555 -5.003 1.00 94.50 207 ALA A CA 1
ATOM 1688 C C . ALA A 1 207 ? -7.883 -8.360 -4.048 1.00 94.50 207 ALA A C 1
ATOM 1690 O O . ALA A 1 207 ? -8.183 -9.520 -3.764 1.00 94.50 207 ALA A O 1
ATOM 1691 N N . LEU A 1 208 ? -6.813 -7.750 -3.530 1.00 94.62 208 LEU A N 1
ATOM 1692 C CA . LEU A 1 208 ? -5.884 -8.393 -2.605 1.00 94.62 208 LEU A CA 1
ATOM 1693 C C . LEU A 1 208 ? -6.570 -8.765 -1.289 1.00 94.62 208 LEU A C 1
ATOM 1695 O O . LEU A 1 208 ? -6.503 -9.923 -0.892 1.00 94.62 208 LEU A O 1
ATOM 1699 N N . TYR A 1 209 ? -7.251 -7.819 -0.640 1.00 94.25 209 TYR A N 1
ATOM 1700 C CA . TYR A 1 209 ? -7.950 -8.035 0.631 1.00 94.25 209 TYR A CA 1
ATOM 1701 C C . TYR A 1 209 ? -9.016 -9.126 0.511 1.00 94.25 209 TYR A C 1
ATOM 1703 O O . TYR A 1 209 ? -9.096 -10.013 1.363 1.00 94.25 209 TYR A O 1
ATOM 1711 N N . LYS A 1 210 ? -9.758 -9.137 -0.605 1.00 93.38 210 LYS A N 1
ATOM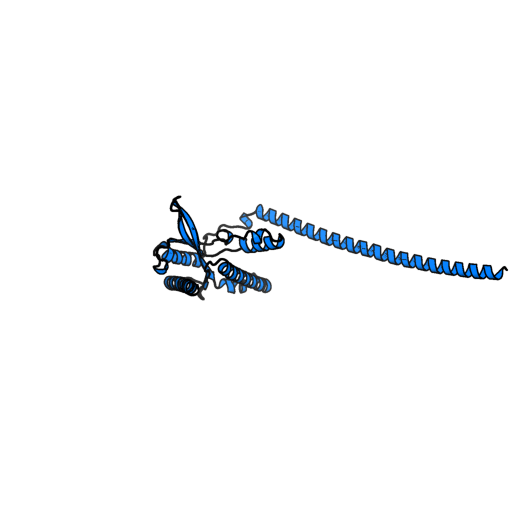 1712 C CA . LYS A 1 210 ? -10.685 -10.225 -0.930 1.00 93.38 210 LYS A CA 1
ATOM 1713 C C . LYS A 1 210 ? -9.968 -11.571 -1.074 1.00 93.38 210 LYS A C 1
ATOM 1715 O O . LYS A 1 210 ? -10.461 -12.567 -0.555 1.00 93.38 210 LYS A O 1
ATOM 1720 N N . ALA A 1 211 ? -8.829 -11.613 -1.766 1.00 93.06 211 ALA A N 1
ATOM 1721 C CA . ALA A 1 211 ? -8.075 -12.845 -1.994 1.00 93.06 211 ALA A CA 1
ATOM 1722 C C . ALA A 1 211 ? -7.452 -13.417 -0.709 1.00 93.06 211 ALA A C 1
ATOM 1724 O O . ALA A 1 211 ? -7.424 -14.633 -0.545 1.00 93.06 211 ALA A O 1
ATOM 1725 N N . VAL A 1 212 ? -6.980 -12.560 0.205 1.00 93.06 212 VAL A N 1
ATOM 1726 C CA . VAL A 1 212 ? -6.393 -12.988 1.491 1.00 93.06 212 VAL A CA 1
ATOM 1727 C C . VAL A 1 212 ? -7.430 -13.167 2.605 1.00 93.06 212 VAL A C 1
ATOM 1729 O O . VAL A 1 212 ? -7.072 -13.565 3.708 1.00 93.06 212 VAL A O 1
ATOM 1732 N N . GLY A 1 213 ? -8.706 -12.878 2.335 1.00 92.19 213 GLY A N 1
ATOM 1733 C CA . GLY A 1 213 ? -9.801 -13.073 3.288 1.00 92.19 213 GLY A CA 1
ATOM 1734 C C . GLY A 1 213 ? -9.830 -12.071 4.446 1.00 92.19 213 GLY A C 1
ATOM 1735 O O . GLY A 1 213 ? -10.446 -12.355 5.468 1.00 92.19 213 GLY A O 1
ATOM 1736 N N . ILE A 1 214 ? -9.192 -10.905 4.304 1.00 93.50 214 ILE A N 1
ATOM 1737 C CA . ILE A 1 214 ? -9.228 -9.839 5.313 1.00 93.50 214 ILE A CA 1
ATOM 1738 C C . ILE A 1 214 ? -10.267 -8.796 4.871 1.00 93.50 214 ILE A C 1
ATOM 1740 O O . ILE A 1 214 ? -10.109 -8.208 3.800 1.00 93.50 214 ILE A O 1
ATOM 1744 N N . PRO A 1 215 ? -11.318 -8.519 5.664 1.00 94.19 215 PRO A N 1
ATOM 1745 C CA . PRO A 1 215 ? -12.280 -7.469 5.350 1.00 94.19 215 PRO A CA 1
ATOM 1746 C C . PRO A 1 215 ? -11.611 -6.098 5.219 1.00 94.19 215 PRO A C 1
ATOM 1748 O O . PRO A 1 215 ? -10.908 -5.666 6.130 1.00 94.19 215 PRO A O 1
ATOM 1751 N N . LEU A 1 216 ? -11.884 -5.395 4.119 1.00 94.06 216 LEU A N 1
ATOM 1752 C CA . LEU A 1 216 ? -11.493 -4.001 3.922 1.00 94.06 216 LEU A CA 1
ATOM 1753 C C . LEU A 1 216 ? -12.733 -3.107 3.971 1.00 94.06 216 LEU A C 1
ATOM 1755 O O . LEU A 1 216 ? -13.659 -3.263 3.172 1.00 94.06 216 LEU A O 1
ATOM 1759 N N . ILE A 1 217 ? -12.752 -2.163 4.907 1.00 92.69 217 ILE A N 1
ATOM 1760 C CA . ILE A 1 217 ? -13.816 -1.170 5.049 1.00 92.69 217 ILE A CA 1
ATOM 1761 C C . ILE A 1 217 ? -13.282 0.171 4.561 1.00 92.69 217 ILE A C 1
ATOM 1763 O O . ILE A 1 217 ? -12.295 0.681 5.073 1.00 92.69 217 ILE A O 1
ATOM 1767 N N . ARG A 1 218 ? -13.955 0.767 3.582 1.00 90.75 218 ARG A N 1
ATOM 1768 C CA . ARG A 1 218 ? -13.633 2.107 3.088 1.00 90.75 218 ARG A CA 1
ATOM 1769 C C . ARG A 1 218 ? -14.612 3.118 3.664 1.00 90.75 218 ARG A C 1
ATOM 1771 O O . ARG A 1 218 ? -15.826 2.952 3.513 1.00 90.75 218 ARG A O 1
ATOM 1778 N N . TYR A 1 219 ? -14.093 4.139 4.335 1.00 89.50 219 TYR A N 1
ATOM 1779 C CA . TYR A 1 219 ? -14.877 5.252 4.854 1.00 89.50 219 TYR A CA 1
ATOM 1780 C C . TYR A 1 219 ? -14.704 6.471 3.955 1.00 89.50 219 TYR A C 1
ATOM 1782 O O . TYR A 1 219 ? -13.638 7.079 3.909 1.00 89.50 219 TYR A O 1
ATOM 1790 N N . GLN A 1 220 ? -15.771 6.845 3.254 1.00 86.44 220 GLN A N 1
ATOM 1791 C CA . GLN A 1 220 ? -15.779 8.041 2.422 1.00 86.44 220 GLN A CA 1
ATOM 1792 C C . GLN A 1 220 ? -15.955 9.282 3.302 1.00 86.44 220 GLN A C 1
ATOM 1794 O O . GLN A 1 220 ? -16.978 9.425 3.973 1.00 86.44 220 GLN A O 1
ATOM 1799 N N . LEU A 1 221 ? -14.988 10.201 3.264 1.00 83.19 221 LEU A N 1
ATOM 1800 C CA . LEU A 1 221 ? -15.127 11.490 3.943 1.00 83.19 221 LEU A CA 1
ATOM 1801 C C . LEU A 1 221 ? -16.282 12.307 3.343 1.00 83.19 221 LEU A C 1
ATOM 1803 O O . LEU A 1 221 ? -16.530 12.269 2.133 1.00 83.19 221 LEU A O 1
ATOM 1807 N N . SER A 1 222 ? -16.954 13.080 4.197 1.00 78.00 222 SER A N 1
ATOM 1808 C CA . SER A 1 222 ? -18.003 14.036 3.832 1.00 78.00 222 SER A CA 1
ATOM 1809 C C . SER A 1 222 ? -17.504 15.114 2.858 1.00 78.00 222 SER A C 1
ATOM 1811 O O . SER A 1 222 ? -16.307 15.279 2.608 1.00 78.00 222 SER A O 1
ATOM 1813 N N . ASN A 1 223 ? -18.429 15.892 2.289 1.00 73.62 223 ASN A N 1
ATOM 1814 C CA . ASN A 1 223 ? -18.116 16.910 1.276 1.00 73.62 223 ASN A CA 1
ATOM 1815 C C . ASN A 1 223 ? -17.154 18.003 1.774 1.00 73.62 223 ASN A C 1
ATOM 1817 O O . ASN A 1 223 ? -16.322 18.487 1.005 1.00 73.62 223 ASN A O 1
ATOM 1821 N N . ASP A 1 224 ? -17.217 18.359 3.056 1.00 80.06 224 ASP A N 1
ATOM 1822 C CA . ASP A 1 224 ? -16.284 19.292 3.695 1.00 80.06 224 ASP A CA 1
ATOM 1823 C C . ASP A 1 224 ? -14.923 18.653 4.034 1.00 80.06 224 ASP A C 1
ATOM 1825 O O . ASP A 1 224 ? -14.000 19.350 4.457 1.00 80.06 224 ASP A O 1
ATOM 1829 N N . ASN A 1 225 ? -14.770 17.351 3.759 1.00 79.88 225 ASN A N 1
ATOM 1830 C CA . ASN A 1 225 ? -13.557 16.557 3.918 1.00 79.88 225 ASN A CA 1
ATOM 1831 C C . ASN A 1 225 ? -13.011 16.608 5.350 1.00 79.88 225 ASN A C 1
ATOM 1833 O O . ASN A 1 225 ? -11.795 16.696 5.545 1.00 79.88 225 ASN A O 1
ATOM 1837 N N . LYS A 1 226 ? -13.911 16.596 6.337 1.00 84.62 226 LYS A N 1
ATOM 1838 C CA . LYS A 1 226 ? -13.602 16.625 7.766 1.00 84.62 226 LYS A CA 1
ATOM 1839 C C . LYS A 1 226 ? -14.362 15.522 8.486 1.00 84.62 226 LYS A C 1
ATOM 1841 O O . LYS A 1 226 ? -15.460 15.171 8.080 1.00 84.62 226 LYS A O 1
ATOM 1846 N N . ILE A 1 227 ? -13.765 14.998 9.549 1.00 85.25 227 ILE A N 1
ATOM 1847 C CA . ILE A 1 227 ? -14.442 14.086 10.472 1.00 85.25 227 ILE A CA 1
ATOM 1848 C C . ILE A 1 227 ? -14.852 14.882 11.702 1.00 85.25 227 ILE A C 1
ATOM 1850 O O . ILE A 1 227 ? -14.009 15.511 12.348 1.00 85.25 227 ILE A O 1
ATOM 1854 N N . HIS A 1 228 ? -16.142 14.850 12.013 1.00 85.94 228 HIS A N 1
ATOM 1855 C CA . HIS A 1 228 ? -16.741 15.542 13.146 1.00 85.94 228 HIS A CA 1
ATOM 1856 C C . HIS A 1 228 ? -17.062 14.570 14.274 1.00 85.94 228 HIS A C 1
ATOM 1858 O O . HIS A 1 228 ? -17.235 13.372 14.067 1.00 85.94 228 HIS A O 1
ATOM 1864 N N . GLN A 1 229 ? -17.239 15.105 15.480 1.00 82.88 229 GLN A N 1
ATOM 1865 C CA . GLN A 1 229 ? -17.648 14.307 16.638 1.00 82.88 229 GLN A CA 1
ATOM 1866 C C . GLN A 1 229 ? -18.988 13.592 16.444 1.00 82.88 229 GLN A C 1
ATOM 1868 O O . GLN A 1 229 ? -19.176 12.479 16.929 1.00 82.88 229 GLN A O 1
ATOM 1873 N N . SER A 1 230 ? -19.905 14.188 15.683 1.00 83.69 230 SER A N 1
ATOM 1874 C CA . SER A 1 230 ? -21.174 13.557 15.314 1.00 83.69 230 SER A CA 1
ATOM 1875 C C . SER A 1 230 ? -21.008 12.258 14.519 1.00 83.69 230 SER A C 1
ATOM 1877 O O . SER A 1 230 ? -21.936 11.449 14.484 1.00 83.69 230 SER A O 1
ATOM 1879 N N . ASP A 1 231 ? -19.847 12.046 13.895 1.00 84.94 231 ASP A N 1
ATOM 1880 C CA . ASP A 1 231 ? -19.611 10.924 12.991 1.00 84.94 231 ASP A CA 1
ATOM 1881 C C . ASP A 1 231 ? -19.227 9.640 13.738 1.00 84.94 231 ASP A C 1
ATOM 1883 O O . ASP A 1 231 ? -19.375 8.556 13.176 1.00 84.94 231 ASP A O 1
ATOM 1887 N N . GLU A 1 232 ? -18.806 9.721 15.009 1.00 87.06 232 GLU A N 1
ATOM 1888 C CA . GLU A 1 232 ? -18.323 8.577 15.804 1.00 87.06 232 GLU A CA 1
ATOM 1889 C C . GLU A 1 232 ? -19.306 7.394 15.777 1.00 87.06 232 GLU A C 1
ATOM 1891 O O . GLU A 1 232 ? -18.959 6.269 15.401 1.00 87.06 232 GLU A O 1
ATOM 1896 N N . ASN A 1 233 ? -20.577 7.653 16.093 1.00 86.31 233 ASN A N 1
ATOM 1897 C CA . ASN A 1 233 ? -21.617 6.624 16.082 1.00 86.31 233 ASN A CA 1
ATOM 1898 C C . ASN A 1 233 ? -21.896 6.079 14.673 1.00 86.31 233 ASN A C 1
ATOM 1900 O O . ASN A 1 233 ? -22.250 4.908 14.523 1.00 86.31 233 ASN A O 1
ATOM 1904 N N . GLY A 1 234 ? -21.762 6.917 13.643 1.00 85.75 234 GLY A N 1
ATOM 1905 C CA . GLY A 1 234 ? -21.914 6.514 12.246 1.00 85.75 234 GLY A CA 1
ATOM 1906 C C . GLY A 1 234 ? -20.797 5.570 11.808 1.00 85.75 234 GLY A C 1
ATOM 1907 O O . GLY A 1 234 ? -21.075 4.514 11.240 1.00 85.75 234 GLY A O 1
ATOM 1908 N N . ILE A 1 235 ? -19.553 5.905 12.152 1.00 86.81 235 ILE A N 1
ATOM 1909 C CA . ILE A 1 235 ? -18.351 5.105 11.891 1.00 86.81 235 ILE A CA 1
ATOM 1910 C C . ILE A 1 235 ? -18.462 3.742 12.575 1.00 86.81 235 ILE A C 1
ATOM 1912 O O . ILE A 1 235 ? -18.284 2.704 11.929 1.00 86.81 235 ILE A O 1
ATOM 1916 N N . ARG A 1 236 ? -18.839 3.732 13.858 1.00 88.94 236 ARG A N 1
ATOM 1917 C CA . ARG A 1 236 ? -19.063 2.504 14.630 1.00 88.94 236 ARG A CA 1
ATOM 1918 C C . ARG A 1 236 ? -20.120 1.610 13.974 1.00 88.94 236 ARG A C 1
ATOM 1920 O O . ARG A 1 236 ? -19.856 0.442 13.689 1.00 88.94 236 ARG A O 1
ATOM 1927 N N . LYS A 1 237 ? -21.301 2.161 13.662 1.00 87.12 237 LYS A N 1
ATOM 1928 C CA . LYS A 1 237 ? -22.398 1.414 13.015 1.00 87.12 237 LYS A CA 1
ATOM 1929 C C . LYS A 1 237 ? -22.013 0.884 11.639 1.00 87.12 237 LYS A C 1
ATOM 1931 O O . LYS A 1 237 ? -22.303 -0.270 11.335 1.00 87.12 237 LYS A O 1
ATOM 1936 N N . LEU A 1 238 ? -21.368 1.702 10.806 1.00 86.50 238 LEU A N 1
ATOM 1937 C CA . LEU A 1 238 ? -20.919 1.285 9.478 1.00 86.50 238 LEU A CA 1
ATOM 1938 C C . LEU A 1 238 ? -19.952 0.105 9.578 1.00 86.50 238 LEU A C 1
ATOM 1940 O O . LEU A 1 238 ? -20.123 -0.878 8.858 1.00 86.50 238 LEU A O 1
ATOM 1944 N N . THR A 1 239 ? -18.985 0.192 10.493 1.00 87.81 239 THR A N 1
ATOM 1945 C CA . THR A 1 239 ? -17.993 -0.861 10.729 1.00 87.81 239 THR A CA 1
ATOM 1946 C C . THR A 1 239 ? -18.679 -2.181 11.079 1.00 87.81 239 THR A C 1
ATOM 1948 O O . THR A 1 239 ? -18.474 -3.189 10.404 1.00 87.81 239 THR A O 1
ATOM 1951 N N . ILE A 1 240 ? -19.586 -2.163 12.057 1.00 87.44 240 ILE A N 1
ATOM 1952 C CA . ILE A 1 240 ? -20.336 -3.351 12.496 1.00 87.44 240 ILE A CA 1
ATOM 1953 C C . ILE A 1 240 ? -21.227 -3.909 11.382 1.00 87.44 240 ILE A C 1
ATOM 1955 O O . ILE A 1 240 ? -21.268 -5.119 11.155 1.00 87.44 240 ILE A O 1
ATOM 1959 N N . ASN A 1 241 ? -21.924 -3.047 10.641 1.00 86.00 241 ASN A N 1
ATOM 1960 C CA . ASN A 1 241 ? -22.792 -3.472 9.542 1.00 86.00 241 ASN A CA 1
ATOM 1961 C C . ASN A 1 241 ? -21.999 -4.143 8.414 1.00 86.00 241 ASN A C 1
ATOM 1963 O O . ASN A 1 241 ? -22.436 -5.151 7.861 1.00 86.00 241 ASN A O 1
ATOM 1967 N N . LYS A 1 242 ? -20.817 -3.613 8.081 1.00 84.88 242 LYS A N 1
ATOM 1968 C CA . LYS A 1 242 ? -19.946 -4.205 7.060 1.00 84.88 242 LYS A CA 1
ATOM 1969 C C . LYS A 1 242 ? -19.408 -5.561 7.502 1.00 84.88 242 LYS A C 1
ATOM 1971 O O . LYS A 1 242 ? -19.463 -6.504 6.719 1.00 84.88 242 LYS A O 1
ATOM 1976 N N . LEU A 1 243 ? -18.962 -5.683 8.751 1.00 85.69 243 LEU A N 1
ATOM 1977 C CA . LEU A 1 243 ? -18.467 -6.953 9.284 1.00 85.69 243 LEU A CA 1
ATOM 1978 C C . LEU A 1 243 ? -19.582 -8.002 9.408 1.00 85.69 243 LEU A C 1
ATOM 1980 O O . LEU A 1 243 ? -19.410 -9.138 8.979 1.00 85.69 243 LEU A O 1
ATOM 1984 N N . SER A 1 244 ? -20.756 -7.625 9.918 1.00 82.94 244 SER A N 1
ATOM 1985 C CA . SER A 1 244 ? -21.897 -8.544 10.049 1.00 82.94 244 SER A CA 1
ATOM 1986 C C . SER A 1 244 ? -22.452 -9.021 8.704 1.00 82.94 244 SER A C 1
ATOM 1988 O O . SER A 1 244 ? -22.881 -10.169 8.597 1.00 82.94 244 SER A O 1
ATOM 1990 N N . GLY A 1 245 ? -22.422 -8.177 7.666 1.00 74.50 245 GLY A N 1
ATOM 1991 C CA . GLY A 1 245 ? -22.786 -8.573 6.304 1.00 74.50 245 GLY A CA 1
ATOM 1992 C C . GLY A 1 245 ? -21.862 -9.647 5.723 1.00 74.50 245 GLY A C 1
ATOM 1993 O O . GLY A 1 245 ? -22.325 -10.500 4.971 1.00 74.50 245 GLY A O 1
ATOM 1994 N N . LEU A 1 246 ? -20.585 -9.649 6.113 1.00 66.94 246 LEU A N 1
ATOM 1995 C CA . LEU A 1 246 ? -19.610 -10.652 5.679 1.00 66.94 246 LEU A CA 1
ATOM 1996 C C . LEU A 1 246 ? -19.799 -11.992 6.401 1.00 66.94 246 LEU A C 1
ATOM 1998 O O . LEU A 1 246 ? -19.712 -13.029 5.756 1.00 66.94 246 LEU A O 1
ATOM 2002 N N . CYS A 1 247 ? -20.162 -11.986 7.689 1.00 59.41 247 CYS A N 1
ATOM 2003 C CA . CYS A 1 247 ? -20.469 -13.213 8.440 1.00 59.41 247 CYS A CA 1
ATOM 2004 C C . CYS A 1 247 ? -21.748 -13.936 7.976 1.00 59.41 247 CYS A C 1
ATOM 2006 O O . CYS A 1 247 ? -21.958 -15.085 8.344 1.00 59.41 247 CYS A O 1
ATOM 2008 N N . LYS A 1 248 ? -22.633 -13.268 7.221 1.00 53.59 248 LYS A N 1
ATOM 2009 C CA . LYS A 1 248 ? -23.860 -13.870 6.660 1.00 53.59 248 LYS A CA 1
ATOM 2010 C C . LYS A 1 248 ? -23.668 -14.453 5.256 1.00 53.59 248 LYS A C 1
ATOM 2012 O O . LYS A 1 248 ? -24.580 -15.099 4.752 1.00 53.59 248 LYS A O 1
ATOM 2017 N N . ALA A 1 249 ? -22.538 -14.166 4.609 1.00 49.00 249 ALA A N 1
ATOM 2018 C CA . ALA A 1 249 ? -22.219 -14.621 3.255 1.00 49.00 249 ALA A CA 1
ATOM 2019 C C . ALA A 1 249 ? -21.309 -15.868 3.230 1.00 49.00 249 ALA A C 1
ATOM 2021 O O . ALA A 1 249 ? -20.965 -16.347 2.149 1.00 49.00 249 ALA A O 1
ATOM 2022 N N . SER A 1 250 ? -20.921 -16.356 4.410 1.00 41.03 250 SER A N 1
ATOM 2023 C CA . SER A 1 250 ? -20.155 -17.578 4.689 1.00 41.03 250 SER A CA 1
ATOM 2024 C C . SER A 1 250 ? -21.051 -18.638 5.309 1.00 41.03 250 SER A C 1
ATOM 2026 O O . SER A 1 250 ? -20.908 -19.818 4.932 1.00 41.03 250 SER A O 1
#

Nearest PDB structures (foldseek):
  7owl-assembly1_A  TM=2.882E-01  e=8.197E-01  Candidatus Odinarchaeum yellowstonii
  5mlq-assembly1_B  TM=4.596E-01  e=4.018E+00  Nocardia brasiliensis ATCC 700358
  5cfr-assembly1_B  TM=3.428E-01  e=1.650E+00  Nematostella vectensis
  5ocd-assembly5_E  TM=4.569E-01  e=5.182E+00  Fluoribacter dumoffii NY 23

Sequence (250 aa):
MFGRKSKEIAKLLNQISEQQKKIQSLESVLQKKANASEWYHSKAEEKKALQRRHNLELLQNKNNIDQNLSTYYQKKSHCMSSNESCFFYYLQSFTELHPDAFFGNKKLKVFPQVSLHSFINITDTAKGTDAEIYSYILSNFLSKNVDYLICEDVRDPVTKHHSYVPYFAVELDGNSHKKSVNDAALSPERRADAFARTQRSDAFKDALYKAVGIPLIRYQLSNDNKIHQSDENGIRKLTINKLSGLCKAS

Solvent-accessible surface area (backbone atoms only — not compara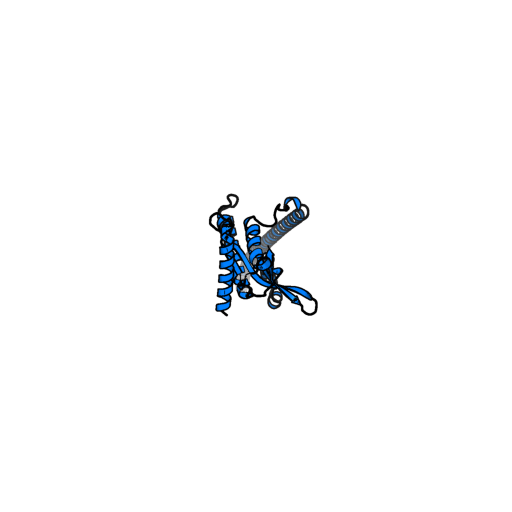ble to full-atom values): 14297 Å² total; per-residue (Å²): 127,69,71,62,58,54,55,50,51,55,51,51,54,50,52,49,53,54,49,52,55,49,50,56,52,48,52,53,52,50,50,54,51,51,55,49,52,52,51,53,51,52,53,53,50,52,52,52,52,51,52,50,52,53,52,50,51,51,49,52,51,50,52,49,47,73,74,42,44,76,81,81,50,78,88,68,98,56,97,56,54,74,49,54,49,52,50,50,51,46,52,41,38,42,39,57,78,50,58,42,74,91,59,61,89,61,47,41,46,78,40,70,69,37,48,43,69,80,81,51,79,84,54,70,71,53,71,69,44,59,68,69,60,33,50,52,53,50,53,65,42,70,77,35,65,39,51,28,40,32,19,38,61,44,63,42,89,83,82,64,45,79,43,76,45,86,59,37,35,38,38,74,45,46,59,58,78,65,41,54,69,66,48,84,89,50,55,72,68,57,21,54,52,51,41,54,50,50,54,53,50,50,54,47,48,57,53,47,31,60,73,74,70,39,53,74,47,77,44,72,49,49,95,87,59,58,77,55,82,83,42,47,66,53,54,53,50,51,52,52,52,56,54,55,56,52,69,72,76,110

Radius of gyration: 35.21 Å; Cα contacts (8 Å, |Δi|>4): 197; chains: 1; bounding box: 65×48×118 Å

pLDDT: mean 86.02, std 10.95, range [41.03, 96.88]

Foldseek 3Di:
DPPVVVVVVVVVVVVVVVVVVVVVVVVVVVVVVVVVVVVVVVVVVVVVVVVVVVVVVVVVVVVVCVVPVVVVDDDDPDPDDQQLVVVQVLVCCCQAVNPDCLCPPFNKDKDAWAAQVVADDDDVVLVPDDPVSNVVVVVLRRVDTAGIFMFTFDADPPVRDTDTHTAATEHEAFCVLVCCCPPPPDDNVRSVVVNVVSVVNVVVVVVVCVVVVHHYHYHYADPVRHDDPVCSVVSVVSVSVSVVVVVVVD

Mean predicted aligned error: 11.27 Å